Protein AF-A0A1H1CTL3-F1 (afdb_monomer)

Foldseek 3Di:
DDDDDDDDDDDDDDDDDDDDDDDDDDDDDDDDDDDDDDDDDDDDDDDDDDDDDDDDDDDDDDDDDDDDDDDDDDDDDDDDDPVVVVVVVVVVVVVVVVVVVEADDDDADDPAEAEREHCEDDHEDCWYNDYHCEYFAEAVGYECAHVEYFAYHCGYEQYHCEYFHEQVGYADEHVEYAHEHVGEGNYHCFAADYHCGYGQAAVEYAAEHVGYAHEHPEYAYYHCFYQHYHCFYTYEDCGYRDEDCFYTAYHLGARQAHVEYAAEANGYANAHVEYFHYHPGYNNHHVYYD

Sequence (290 aa):
MWVSRTYLKTKAPARDDRGSFAIYFARFIRAMTPLRFPAFARCPQKYRGDSHTMNRSISIVQCKTTRIRLTAHKNVGGKETLATARKKAVVRAVLAAAALAGGTSASHASDDLTGTGIGSIQAGPEASALSDHTIALGQFTTATGESSVALGAQARTESEGAVAVGLNARASGAGALAIGAGSVASENAASAFGSLATASGFVSAALGYGATARGAAAFAASAWATAMADNSIAIGTYSNGAATGAVALGAFTEAGGVNSGAFGFQATATGADSIAFGSYAKASANNSIA

Nearest PDB structures (foldseek):
  3s6l-assembly2_D  TM=8.866E-01  e=1.100E-05  Burkholderia pseudomallei 1710b
  7o23-assembly1_A  TM=5.289E-01  e=1.905E-07  Burkholderia pseudomallei 1026b
  1p9h-assembly1_A  TM=4.774E-01  e=4.147E-04  Yersinia enterocolitica
  2xqh-assembly1_A  TM=4.626E-01  e=6.705E-04  Escherichia coli
  3wp8-assembly1_A-3  TM=4.500E-01  e=5.375E-03  Acinetobacter sp. Tol 5

Secondary structure (DSSP, 8-state):
---------------------------------------------------------------------------------HHHHHHHHHHHHHHHHHHTSSPP------S------TT-EEESTT-EE-STT-EEESTT-EE-STT-EEESTT-EE-STT-EEESTT-EE-STT-EEESTT-EE-STT-EEESTT-EE-STT-EEESTT-EE-STT-EEESTT-EE-STT-EEESTT-EE-STT-EEESTT-EE-STT-EEESTT-EE-STT-EEESTT-EE-STT-B-

Solvent-accessible surface area (backbone atoms only — not comparable to full-atom values): 14155 Å² total; per-residue (Å²): 132,87,84,84,89,81,90,89,82,88,82,87,84,88,81,91,80,90,85,88,81,83,77,88,89,86,85,82,91,84,90,84,86,84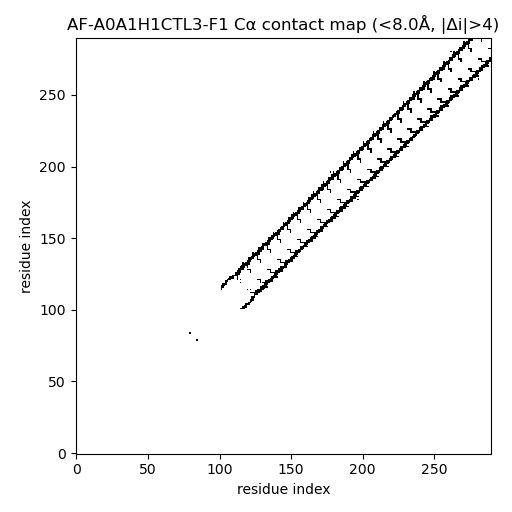,90,83,84,88,83,88,82,87,86,83,91,86,87,89,82,87,87,84,82,89,82,88,79,92,82,79,92,77,84,86,87,80,86,85,74,89,76,86,79,85,80,82,88,77,90,78,54,72,69,59,54,50,51,56,50,49,54,51,50,52,55,50,51,60,69,64,70,42,55,90,57,87,66,61,88,45,104,49,67,67,49,58,16,48,74,23,38,55,28,35,52,50,11,27,14,55,16,39,51,9,30,3,38,20,44,52,2,34,10,51,6,42,54,4,36,6,31,27,38,47,1,26,10,55,17,43,50,1,30,3,39,19,46,47,1,30,1,49,9,44,50,1,30,2,35,19,44,46,2,29,1,55,19,43,49,1,31,5,35,27,40,44,1,30,1,56,5,48,51,3,29,2,42,17,47,45,1,26,1,43,9,42,53,1,34,6,25,34,42,44,1,28,1,57,16,40,51,2,28,4,38,21,46,48,3,27,0,56,16,43,48,1,32,4,40,22,39,49,5,32,0,56,5,44,53,2,31,3,32,26,48,44,2,32,0,50,5,42,54,3,32,3,61,33,67,62,17,62,5,67,46,64,68,27,76,54

Radius of gyration: 38.36 Å; Cα contacts (8 Å, |Δi|>4): 843; chains: 1; bounding box: 67×83×117 Å

InterPro domains:
  IPR008640 Trimeric autotransporter adhesin YadA-like, head domain [PF05658] (143-169)
  IPR008640 Trimeric autotransporter adhesin YadA-like, head domain [PF05658] (171-196)
  IPR008640 Trimeric autotransporter adhesin YadA-like, head domain [PF05658] (230-252)
  IPR008640 Trimeric autotransporter adhesin YadA-like, head domain [PF05658] (255-281)
  IPR011049 Serralysin-like metalloprotease, C-terminal [G3DSA:2.150.10.10] (71-222)
  IPR011049 Serralysin-like metalloprotease, C-terminal [G3DSA:2.150.10.10] (223-290)
  IPR011049 Serralysin-like metalloprotease, C-terminal [SSF101967] (110-214)
  IPR011049 Serralysin-like metalloprotease, C-terminal [SSF101967] (184-290)

Structure (mmCIF, N/CA/C/O backbone):
data_AF-A0A1H1CTL3-F1
#
_entry.id   AF-A0A1H1CTL3-F1
#
loop_
_atom_site.group_PDB
_atom_site.id
_atom_site.type_symbol
_atom_site.label_atom_id
_atom_site.label_alt_id
_atom_site.label_comp_id
_atom_site.label_asym_id
_atom_site.label_entity_id
_atom_site.label_seq_id
_atom_site.pdbx_PDB_ins_code
_atom_site.Cartn_x
_atom_site.Cartn_y
_atom_site.Cartn_z
_atom_site.occupancy
_atom_site.B_iso_or_equiv
_atom_site.auth_seq_id
_atom_site.auth_comp_id
_atom_site.auth_asym_id
_atom_site.auth_atom_id
_atom_site.pdbx_PDB_model_num
ATOM 1 N N . MET A 1 1 ? 27.279 57.281 43.272 1.00 32.94 1 MET A N 1
ATOM 2 C CA . MET A 1 1 ? 27.266 58.749 43.085 1.00 32.94 1 MET A CA 1
ATOM 3 C C . MET A 1 1 ? 26.192 59.041 42.048 1.00 32.94 1 MET A C 1
ATOM 5 O O . MET A 1 1 ? 26.206 58.354 41.039 1.00 32.94 1 MET A O 1
ATOM 9 N N . TRP A 1 2 ? 25.266 59.970 42.333 1.00 28.11 2 TRP A N 1
ATOM 10 C CA . TRP A 1 2 ? 23.999 60.226 41.604 1.00 28.11 2 TRP A CA 1
ATOM 11 C C . TRP A 1 2 ? 22.910 59.118 41.658 1.00 28.11 2 TRP A C 1
ATOM 13 O O . TRP A 1 2 ? 23.246 57.945 41.782 1.00 28.11 2 TRP A O 1
ATOM 23 N N . VAL A 1 3 ? 21.603 59.416 41.503 1.00 29.16 3 VAL A N 1
ATOM 24 C CA . VAL A 1 3 ? 20.694 60.237 42.360 1.00 29.16 3 VAL A CA 1
ATOM 25 C C . VAL A 1 3 ? 19.213 60.078 41.910 1.00 29.16 3 VAL A C 1
ATOM 27 O O . VAL A 1 3 ? 18.937 60.004 40.723 1.00 29.16 3 VAL A O 1
ATOM 30 N N . SER A 1 4 ? 18.286 60.059 42.882 1.00 25.78 4 SER A N 1
ATOM 31 C CA . SER A 1 4 ? 16.829 60.374 42.858 1.00 25.78 4 SER A CA 1
ATOM 32 C C . SER A 1 4 ? 15.811 59.839 41.819 1.00 25.78 4 SER A C 1
ATOM 34 O O . SER A 1 4 ? 15.776 60.220 40.659 1.00 25.78 4 SER A O 1
ATOM 3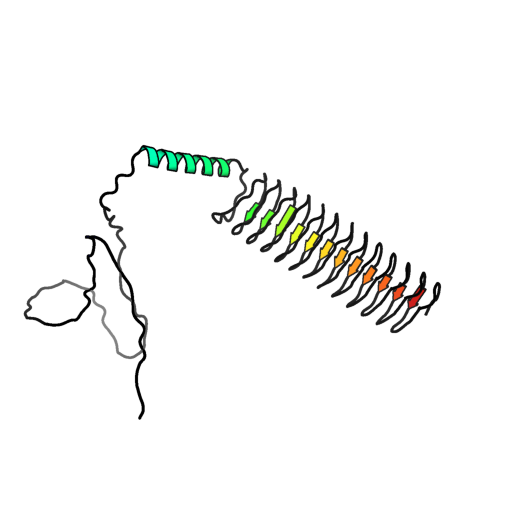6 N N . ARG A 1 5 ? 14.810 59.141 42.388 1.00 30.09 5 ARG A N 1
ATOM 37 C CA . ARG A 1 5 ? 13.332 59.294 42.263 1.00 30.09 5 ARG A CA 1
ATOM 38 C C . ARG A 1 5 ? 12.706 60.315 41.278 1.00 30.09 5 ARG A C 1
ATOM 40 O O . ARG A 1 5 ? 12.886 61.517 41.449 1.00 30.09 5 ARG A O 1
ATOM 47 N N . THR A 1 6 ? 11.647 59.835 40.611 1.00 31.50 6 THR A N 1
ATOM 48 C CA . THR A 1 6 ? 10.343 60.513 40.358 1.00 31.50 6 THR A CA 1
ATOM 49 C C . THR A 1 6 ? 9.275 59.402 40.248 1.00 31.50 6 THR A C 1
ATOM 51 O O . THR A 1 6 ? 9.467 58.476 39.475 1.00 31.50 6 THR A O 1
ATOM 54 N N . TYR A 1 7 ? 8.265 59.219 41.110 1.00 26.84 7 TYR A N 1
ATOM 55 C CA . TYR A 1 7 ? 7.113 60.046 41.520 1.00 26.84 7 TYR A CA 1
ATOM 56 C C . TYR A 1 7 ? 6.144 60.457 40.398 1.00 26.84 7 TYR A C 1
ATOM 58 O O . TYR A 1 7 ? 6.411 61.402 39.668 1.00 26.84 7 TYR A O 1
ATOM 66 N N . LEU A 1 8 ? 4.950 59.849 40.402 1.00 27.81 8 LEU A N 1
ATOM 67 C CA . LEU A 1 8 ? 3.683 60.506 40.059 1.00 27.81 8 LEU A CA 1
ATOM 68 C C . LEU A 1 8 ? 2.549 59.930 40.932 1.00 27.81 8 LEU A C 1
ATOM 70 O O . LEU A 1 8 ? 2.624 58.800 41.409 1.00 27.81 8 LEU A O 1
ATOM 74 N N . LYS A 1 9 ? 1.560 60.770 41.242 1.00 27.14 9 LYS A N 1
ATOM 75 C CA . LYS A 1 9 ? 0.559 60.612 42.316 1.00 27.14 9 LYS A CA 1
ATOM 76 C C . LYS A 1 9 ? -0.856 60.810 41.747 1.00 27.14 9 LYS A C 1
ATOM 78 O O . LYS A 1 9 ? -1.007 61.391 40.678 1.00 27.14 9 LYS A O 1
ATOM 83 N N . THR A 1 10 ? -1.858 60.539 42.592 1.00 27.64 10 THR A N 1
ATOM 84 C CA . THR A 1 10 ? -3.288 60.926 42.474 1.00 27.64 10 THR A CA 1
ATOM 85 C C . THR A 1 10 ? -4.155 60.011 41.585 1.00 27.64 10 THR A C 1
ATOM 87 O O . THR A 1 10 ? -3.648 59.444 40.630 1.00 27.64 10 THR A O 1
ATOM 90 N N . LYS A 1 11 ? -5.452 59.786 41.871 1.00 28.16 11 LYS A N 1
ATOM 91 C CA . LYS A 1 11 ? -6.353 60.399 42.880 1.00 28.16 11 LYS A CA 1
ATOM 92 C C . LYS A 1 11 ? -7.476 59.412 43.282 1.00 28.16 11 LYS A C 1
ATOM 94 O O . LYS A 1 11 ? -7.948 58.661 42.440 1.00 28.16 11 LYS A O 1
ATOM 99 N N . ALA A 1 12 ? -7.905 59.440 44.547 1.00 28.42 12 ALA A N 1
ATOM 100 C CA . ALA A 1 12 ? -9.140 58.799 45.054 1.00 28.42 12 ALA A CA 1
ATOM 101 C C . ALA A 1 12 ? -10.336 59.808 44.940 1.00 28.42 12 ALA A C 1
ATOM 103 O O . ALA A 1 12 ? -10.045 60.908 44.450 1.00 28.42 12 ALA A O 1
ATOM 104 N N . PRO A 1 13 ? -11.615 59.563 45.369 1.00 41.56 13 PRO A N 1
ATOM 105 C CA . PRO A 1 13 ? -12.005 58.894 46.637 1.00 41.56 13 PRO A CA 1
ATOM 106 C C . PRO A 1 13 ? -13.358 58.109 46.723 1.00 41.56 13 PRO A C 1
ATOM 108 O O . PRO A 1 13 ? -14.210 58.207 45.851 1.00 41.56 13 PRO A O 1
ATOM 111 N N . ALA A 1 14 ? -13.566 57.489 47.904 1.00 32.44 14 ALA A N 1
ATOM 112 C CA . ALA A 1 14 ? -14.846 57.185 48.595 1.00 32.44 14 ALA A CA 1
ATOM 113 C C . ALA A 1 14 ? -15.766 56.060 48.029 1.00 32.44 14 ALA A C 1
ATOM 115 O O . ALA A 1 14 ? -15.877 55.900 46.823 1.00 32.44 14 ALA A O 1
ATOM 116 N N . ARG A 1 15 ? -16.477 55.254 48.849 1.00 30.62 15 ARG A N 1
ATOM 117 C CA . ARG A 1 15 ? -16.745 55.314 50.311 1.00 30.62 15 ARG A CA 1
ATOM 118 C C . ARG A 1 15 ? -17.134 53.929 50.896 1.00 30.62 15 ARG A C 1
ATOM 120 O O . ARG A 1 15 ? -17.725 53.153 50.163 1.00 30.62 15 ARG A O 1
ATOM 127 N N . ASP A 1 16 ? -16.856 53.726 52.194 1.00 33.38 16 ASP A N 1
ATOM 128 C CA . ASP A 1 16 ? -17.494 52.857 53.223 1.00 33.38 16 ASP A CA 1
ATOM 129 C C . ASP A 1 16 ? -17.948 51.397 52.931 1.00 33.38 16 ASP A C 1
ATOM 131 O O . ASP A 1 16 ? -18.524 51.097 51.897 1.00 33.38 16 ASP A O 1
ATOM 135 N N . ASP A 1 17 ? -17.883 50.438 53.870 1.00 32.91 17 ASP A N 1
ATOM 136 C CA . ASP A 1 17 ? -17.053 50.264 55.084 1.00 32.91 17 ASP A CA 1
ATOM 137 C C . ASP A 1 17 ? -17.217 48.810 55.623 1.00 32.91 17 ASP A C 1
ATOM 139 O O . ASP A 1 17 ? -18.215 48.151 55.336 1.00 32.91 17 ASP A O 1
ATOM 143 N N . ARG A 1 18 ? -16.290 48.365 56.488 1.00 32.84 18 ARG A N 1
ATOM 144 C CA . ARG A 1 18 ? -16.323 47.167 57.369 1.00 32.84 18 ARG A CA 1
ATOM 145 C C . ARG A 1 18 ? -16.295 45.766 56.728 1.00 32.84 18 ARG A C 1
ATOM 147 O O . ARG A 1 18 ? -17.295 45.240 56.254 1.00 32.84 18 ARG A O 1
ATOM 154 N N . GLY A 1 19 ? -15.159 45.077 56.910 1.00 31.91 19 GLY A N 1
ATOM 155 C CA . GLY A 1 19 ? -15.037 43.627 56.664 1.00 31.91 19 GLY A CA 1
ATOM 156 C C . GLY A 1 19 ? -13.650 42.983 56.851 1.00 31.91 19 GLY A C 1
ATOM 157 O O . GLY A 1 19 ? -13.509 41.786 56.616 1.00 31.91 19 GLY A O 1
ATOM 158 N N . SER A 1 20 ? -12.613 43.727 57.249 1.00 29.38 20 SER A N 1
ATOM 159 C CA . SER A 1 20 ? -11.232 43.216 57.293 1.00 29.38 20 SER A CA 1
ATOM 160 C C . SER A 1 20 ? -10.892 42.427 58.564 1.00 29.38 20 SER A C 1
ATOM 162 O O . SER A 1 20 ? -10.866 43.007 59.645 1.00 29.38 20 SER A O 1
ATOM 164 N N . PHE A 1 21 ? -10.471 41.165 58.414 1.00 32.59 21 PHE A N 1
ATOM 165 C CA . PHE A 1 21 ? -9.548 40.501 59.352 1.00 32.59 21 PHE A CA 1
ATOM 166 C C . PHE A 1 21 ? -8.482 39.668 58.613 1.00 32.59 21 PHE A C 1
ATOM 168 O O . PHE A 1 21 ? -8.508 38.445 58.514 1.00 32.59 21 PHE A O 1
ATOM 175 N N . ALA A 1 22 ? -7.509 40.413 58.095 1.00 31.09 22 ALA A N 1
ATOM 176 C CA . ALA A 1 22 ? -6.095 40.043 58.031 1.00 31.09 22 ALA A CA 1
ATOM 177 C C . ALA A 1 22 ? -5.575 39.619 59.440 1.00 31.09 22 ALA A C 1
ATOM 179 O O . ALA A 1 22 ? -6.196 39.984 60.432 1.00 31.09 22 ALA A O 1
ATOM 180 N N . ILE A 1 23 ? -4.450 38.932 59.680 1.00 36.50 23 ILE A N 1
ATOM 181 C CA . ILE A 1 23 ? -3.360 38.355 58.867 1.00 36.50 23 ILE A CA 1
ATOM 182 C C . ILE A 1 23 ? -2.546 37.413 59.804 1.00 36.50 23 ILE A C 1
ATOM 184 O O . ILE A 1 23 ? -2.646 37.547 61.017 1.00 36.50 23 ILE A O 1
ATOM 188 N N . TYR A 1 24 ? -1.748 36.492 59.242 1.00 29.88 24 TYR A N 1
ATOM 189 C CA . TYR A 1 24 ? -0.550 35.814 59.800 1.00 29.88 24 TYR A CA 1
ATOM 190 C C . TYR A 1 24 ? -0.295 35.814 61.327 1.00 29.88 24 TYR A C 1
ATOM 192 O O . TYR A 1 24 ? -0.093 36.866 61.924 1.00 29.88 24 TYR A O 1
ATOM 200 N N . PHE A 1 25 ? 0.097 34.648 61.863 1.00 28.19 25 PHE A N 1
ATOM 201 C CA . PHE A 1 25 ? 1.307 34.606 62.701 1.00 28.19 25 PHE A CA 1
ATOM 202 C C . PHE A 1 25 ? 2.060 33.276 62.581 1.00 28.19 25 PHE A C 1
ATOM 204 O O . PHE A 1 25 ? 1.519 32.205 62.839 1.00 28.19 25 PHE A O 1
ATOM 211 N N . ALA A 1 26 ? 3.343 33.355 62.231 1.00 30.34 26 ALA A N 1
ATOM 212 C CA . ALA A 1 26 ? 4.287 32.247 62.306 1.00 30.34 26 ALA A CA 1
ATOM 213 C C . ALA A 1 26 ? 5.511 32.716 63.095 1.00 30.34 26 ALA A C 1
ATOM 215 O O . ALA A 1 26 ? 6.140 33.684 62.664 1.00 30.34 26 ALA A O 1
ATOM 216 N N . ARG A 1 27 ? 5.872 32.046 64.207 1.00 29.33 27 ARG A N 1
ATOM 217 C CA . ARG A 1 27 ? 7.254 32.032 64.739 1.00 29.33 27 ARG A CA 1
ATOM 218 C C . ARG A 1 27 ? 7.498 31.121 65.960 1.00 29.33 27 ARG A C 1
ATOM 220 O O . ARG A 1 27 ? 6.829 31.233 66.973 1.00 29.33 27 ARG A O 1
ATOM 227 N N . PHE A 1 28 ? 8.579 30.342 65.845 1.00 26.22 28 PHE A N 1
ATOM 228 C CA . PHE A 1 28 ? 9.652 30.122 66.836 1.00 26.22 28 PHE A CA 1
ATOM 229 C C . PHE A 1 28 ? 9.390 29.497 68.234 1.00 26.22 28 PHE A C 1
ATOM 231 O O . PHE A 1 28 ? 9.025 30.159 69.196 1.00 26.22 28 PHE A O 1
ATOM 238 N N . ILE A 1 29 ? 9.791 28.223 68.342 1.00 29.22 29 ILE A N 1
ATOM 239 C CA . ILE A 1 29 ? 10.649 27.592 69.378 1.00 29.22 29 ILE A CA 1
ATOM 240 C C . ILE A 1 29 ? 11.141 28.510 70.533 1.00 29.22 29 ILE A C 1
ATOM 242 O O . ILE A 1 29 ? 11.904 29.431 70.245 1.00 29.22 29 ILE A O 1
ATOM 246 N N . ARG A 1 30 ? 10.904 28.146 71.820 1.00 27.50 30 ARG A N 1
ATOM 247 C CA . ARG A 1 30 ? 11.901 27.574 72.791 1.00 27.50 30 ARG A CA 1
ATOM 248 C C . ARG A 1 30 ? 11.338 27.350 74.224 1.00 27.50 30 ARG A C 1
ATOM 250 O O . ARG A 1 30 ? 10.303 27.897 74.567 1.00 27.50 30 ARG A O 1
ATOM 257 N N . ALA A 1 31 ? 12.134 26.635 75.041 1.00 25.14 31 ALA A N 1
ATOM 258 C CA . ALA A 1 31 ? 12.069 26.367 76.499 1.00 25.14 31 ALA A CA 1
ATOM 259 C C . ALA A 1 31 ? 11.099 25.244 76.948 1.00 25.14 31 ALA A C 1
ATOM 261 O O . ALA A 1 31 ? 9.905 25.348 76.722 1.00 25.14 31 ALA A O 1
ATOM 262 N N . MET A 1 32 ? 11.500 24.068 77.462 1.00 26.48 32 MET A N 1
ATOM 263 C CA . MET A 1 32 ? 12.540 23.587 78.414 1.00 26.48 32 MET A CA 1
ATOM 264 C C . MET A 1 32 ? 12.030 23.322 79.849 1.00 26.48 32 MET A C 1
ATOM 266 O O . MET A 1 32 ? 12.156 24.187 80.707 1.00 26.48 32 MET A O 1
ATOM 270 N N . THR A 1 33 ? 11.721 22.034 80.114 1.00 28.91 33 THR A N 1
ATOM 271 C CA . THR A 1 33 ? 12.015 21.273 81.368 1.00 28.91 33 THR A CA 1
ATOM 272 C C . THR A 1 33 ? 11.299 21.694 82.680 1.00 28.91 33 THR A C 1
ATOM 274 O O . THR A 1 33 ? 10.726 22.777 82.697 1.00 28.91 33 THR A O 1
ATOM 277 N N . PRO A 1 34 ? 11.303 20.891 83.789 1.00 41.81 34 PRO A N 1
ATOM 278 C CA . PRO A 1 34 ? 12.156 19.715 84.084 1.00 41.81 34 PRO A CA 1
ATOM 279 C C . PRO A 1 34 ? 11.548 18.443 84.763 1.00 41.81 34 PRO A C 1
ATOM 281 O O . PRO A 1 34 ? 10.507 18.476 85.400 1.00 41.81 34 PRO A O 1
ATOM 284 N N . LEU A 1 35 ? 12.376 17.377 84.747 1.00 24.23 35 LEU A N 1
ATOM 285 C CA . LEU A 1 35 ? 12.675 16.384 85.818 1.00 24.23 35 LEU A CA 1
ATOM 286 C C . LEU A 1 35 ? 11.739 15.199 86.216 1.00 24.23 35 LEU A C 1
ATOM 288 O O . LEU A 1 35 ? 10.627 15.367 86.693 1.00 24.23 35 LEU A O 1
ATOM 292 N N . ARG A 1 36 ? 12.414 14.024 86.269 1.00 23.25 36 ARG A N 1
ATOM 293 C CA . ARG A 1 36 ? 12.363 12.895 87.249 1.00 23.25 36 ARG A CA 1
ATOM 294 C C . ARG A 1 36 ? 11.452 11.656 87.045 1.00 23.25 36 ARG A C 1
ATOM 296 O O . ARG A 1 36 ? 10.279 11.633 87.386 1.00 23.25 36 ARG A O 1
ATOM 303 N N . PHE A 1 37 ? 12.135 10.569 86.653 1.00 27.11 37 PHE A N 1
ATOM 304 C CA . PHE A 1 37 ? 11.931 9.141 87.003 1.00 27.11 37 PHE A CA 1
ATOM 305 C C . PHE A 1 37 ? 11.861 8.892 88.533 1.00 27.11 37 PHE A C 1
ATOM 307 O O . PHE A 1 37 ? 12.380 9.746 89.262 1.00 27.11 37 PHE A O 1
ATOM 314 N N . PRO A 1 38 ? 11.299 7.761 89.051 1.00 38.03 38 PRO A N 1
ATOM 315 C CA . PRO A 1 38 ? 11.501 6.345 88.630 1.00 38.03 38 PRO A CA 1
ATOM 316 C C . PRO A 1 38 ? 10.165 5.558 88.392 1.00 38.03 38 PRO A C 1
ATOM 318 O O . PRO A 1 38 ? 9.165 6.213 88.133 1.00 38.03 38 PRO A O 1
ATOM 321 N N . ALA A 1 39 ? 10.020 4.213 88.352 1.00 26.73 39 ALA A N 1
ATOM 322 C CA . ALA A 1 39 ? 10.857 3.086 88.814 1.00 26.73 39 ALA A CA 1
ATOM 323 C C . ALA A 1 39 ? 10.586 1.705 88.122 1.00 26.73 39 ALA A C 1
ATOM 325 O O . ALA A 1 39 ? 10.013 1.625 87.041 1.00 26.73 39 ALA A O 1
ATOM 326 N N . PHE A 1 40 ? 11.056 0.627 88.775 1.00 26.64 40 PHE A N 1
ATOM 327 C CA . PHE A 1 40 ? 10.875 -0.830 88.560 1.00 26.64 40 PHE A CA 1
ATOM 328 C C . PHE A 1 40 ? 9.413 -1.294 88.280 1.00 26.64 40 PHE A C 1
ATOM 330 O O . PHE A 1 40 ? 8.487 -0.671 88.776 1.00 26.64 40 PHE A O 1
ATOM 337 N N . ALA A 1 41 ? 9.098 -2.413 87.595 1.00 29.11 41 ALA A N 1
ATOM 338 C CA . ALA A 1 41 ? 9.663 -3.761 87.770 1.00 29.11 41 ALA A CA 1
ATOM 339 C C . ALA A 1 41 ? 9.266 -4.811 86.684 1.00 29.11 41 ALA A C 1
ATOM 341 O O . ALA A 1 41 ? 8.127 -4.859 86.240 1.00 29.11 41 ALA A O 1
ATOM 342 N N . ARG A 1 42 ? 10.203 -5.739 86.413 1.00 26.66 42 ARG A N 1
ATOM 343 C CA . ARG A 1 42 ? 10.061 -7.194 86.114 1.00 26.66 42 ARG A CA 1
ATOM 344 C C . ARG A 1 42 ? 9.085 -7.708 85.029 1.00 26.66 42 ARG A C 1
ATOM 346 O O . ARG A 1 42 ? 7.880 -7.798 85.220 1.00 26.66 42 ARG A O 1
ATOM 353 N N . CYS A 1 43 ? 9.688 -8.311 84.002 1.00 26.30 43 CYS A N 1
ATOM 354 C CA . CYS A 1 43 ? 9.129 -9.401 83.190 1.00 26.30 43 CYS A CA 1
ATOM 355 C C . CYS A 1 43 ? 9.681 -10.764 83.688 1.00 26.30 43 CYS A C 1
ATOM 357 O O . CYS A 1 43 ? 10.833 -10.788 84.137 1.00 26.30 43 CYS A O 1
ATOM 359 N N . PRO A 1 44 ? 8.943 -11.893 83.609 1.00 44.97 44 PRO A N 1
ATOM 360 C CA . PRO A 1 44 ? 9.487 -13.221 83.890 1.00 44.97 44 PRO A CA 1
ATOM 361 C C . PRO A 1 44 ? 9.618 -14.133 82.649 1.00 44.97 44 PRO A C 1
ATOM 363 O O . PRO A 1 44 ? 8.631 -14.414 81.986 1.00 44.97 44 PRO A O 1
ATOM 366 N N . GLN A 1 45 ? 10.823 -14.703 82.486 1.00 34.03 45 GLN A N 1
ATOM 367 C CA . GLN A 1 45 ? 11.123 -16.064 81.983 1.00 34.03 45 GLN A CA 1
ATOM 368 C C . GLN A 1 45 ? 10.722 -16.485 80.541 1.00 34.03 45 GLN A C 1
ATOM 370 O O . GLN A 1 45 ? 9.720 -16.055 79.995 1.00 34.03 45 GLN A O 1
ATOM 375 N N . LYS A 1 46 ? 11.418 -17.413 79.859 1.00 27.95 46 LYS A N 1
ATOM 376 C CA . LYS A 1 46 ? 12.767 -18.026 79.996 1.00 27.95 46 LYS A CA 1
ATOM 377 C C . LYS A 1 46 ? 12.933 -19.012 78.830 1.00 27.95 46 LYS A C 1
ATOM 379 O O . LYS A 1 46 ? 12.095 -19.892 78.711 1.00 27.95 46 LYS A O 1
ATOM 384 N N . TYR A 1 47 ? 14.022 -18.957 78.061 1.00 27.19 47 TYR A N 1
ATOM 385 C CA . TYR A 1 47 ? 14.526 -20.126 77.319 1.00 27.19 47 TYR A CA 1
ATOM 386 C C . TYR A 1 47 ? 16.058 -20.084 77.244 1.00 27.19 47 TYR A C 1
ATOM 388 O O . TYR A 1 47 ? 16.642 -19.015 77.083 1.00 27.19 47 TYR A O 1
ATOM 396 N N . ARG A 1 48 ? 16.693 -21.245 77.456 1.00 27.22 48 ARG A N 1
ATOM 397 C CA . ARG A 1 48 ? 18.153 -21.446 77.428 1.00 27.22 48 ARG A CA 1
ATOM 398 C C . ARG A 1 48 ? 18.632 -21.765 76.011 1.00 27.22 48 ARG A C 1
ATOM 400 O O . ARG A 1 48 ? 17.883 -22.356 75.240 1.00 27.22 48 ARG A O 1
ATOM 407 N N . GLY A 1 49 ? 19.896 -21.448 75.739 1.00 28.23 49 GLY A N 1
ATOM 408 C CA . GLY A 1 49 ? 20.590 -21.766 74.493 1.00 28.23 49 GLY A CA 1
ATOM 409 C C . GLY A 1 49 ? 22.041 -21.288 74.531 1.00 28.23 49 GLY A C 1
ATOM 410 O O . GLY A 1 49 ? 22.392 -20.337 73.841 1.00 28.23 49 GLY A O 1
ATOM 411 N N . ASP A 1 50 ? 22.855 -21.916 75.380 1.00 27.92 50 ASP A N 1
ATOM 412 C CA . ASP A 1 50 ? 24.323 -21.873 75.294 1.00 27.92 50 ASP A CA 1
ATOM 413 C C . ASP A 1 50 ? 24.757 -22.608 73.998 1.00 27.92 50 ASP A C 1
ATOM 415 O O . ASP A 1 50 ? 24.030 -23.485 73.537 1.00 27.92 50 ASP A O 1
ATOM 419 N N . SER A 1 51 ? 25.888 -22.369 73.332 1.00 26.20 51 SER A N 1
ATOM 420 C CA . SER A 1 51 ? 26.972 -21.381 73.447 1.00 26.20 51 SER A CA 1
ATOM 421 C C . SER A 1 51 ? 27.770 -21.394 72.127 1.00 26.20 51 SER A C 1
ATOM 423 O O . SER A 1 51 ? 27.738 -22.406 71.438 1.00 26.20 51 SER A O 1
ATOM 425 N N . HIS A 1 52 ? 28.506 -20.317 71.808 1.00 29.31 52 HIS A N 1
ATOM 426 C CA . HIS A 1 52 ? 29.871 -20.296 71.223 1.00 29.31 52 HIS A CA 1
ATOM 427 C C . HIS A 1 52 ? 30.152 -19.064 70.336 1.00 29.31 52 HIS A C 1
ATOM 429 O O . HIS A 1 52 ? 29.546 -18.866 69.292 1.00 29.31 52 HIS A O 1
ATOM 435 N N . THR A 1 53 ? 31.164 -18.303 70.775 1.00 28.78 53 THR A N 1
ATOM 436 C CA . THR A 1 53 ? 32.148 -17.514 69.998 1.00 28.78 53 THR A CA 1
ATOM 437 C C . THR A 1 53 ? 31.699 -16.471 68.960 1.00 28.78 53 THR A C 1
ATOM 439 O O . THR A 1 53 ? 31.024 -16.736 67.974 1.00 28.78 53 THR A O 1
ATOM 442 N N . MET A 1 54 ? 32.228 -15.260 69.155 1.00 26.27 54 MET A N 1
ATOM 443 C CA . MET A 1 54 ? 32.159 -14.105 68.254 1.00 26.27 54 MET A CA 1
ATOM 444 C C . MET A 1 54 ? 32.773 -14.390 66.867 1.00 26.27 54 MET A C 1
ATOM 446 O O . MET A 1 54 ? 33.825 -15.021 66.803 1.00 26.27 54 MET A O 1
ATOM 450 N N . ASN A 1 55 ? 32.261 -13.756 65.797 1.00 27.27 55 ASN A N 1
ATOM 451 C CA . ASN A 1 55 ? 32.825 -12.509 65.218 1.00 27.27 55 ASN A CA 1
ATOM 452 C C . ASN A 1 55 ? 32.486 -12.346 63.706 1.00 27.27 55 ASN A C 1
ATOM 454 O O . ASN A 1 55 ? 33.042 -13.063 62.883 1.00 27.27 55 ASN A O 1
ATOM 458 N N . ARG A 1 56 ? 31.706 -11.301 63.349 1.00 29.52 56 ARG A N 1
ATOM 459 C CA . ARG A 1 56 ? 31.375 -10.814 61.970 1.00 29.52 56 ARG A CA 1
ATOM 460 C C . ARG A 1 56 ? 30.524 -11.795 61.113 1.00 29.52 56 ARG A C 1
ATOM 462 O O . ARG A 1 56 ? 30.696 -12.996 61.204 1.00 29.52 56 ARG A O 1
ATOM 469 N N . SER A 1 57 ? 29.547 -11.392 60.288 1.00 27.44 57 SER A N 1
ATOM 470 C CA . SER A 1 57 ? 29.180 -10.077 59.729 1.00 27.44 57 SER A CA 1
ATOM 471 C C . SER A 1 57 ? 27.655 -9.942 59.520 1.00 27.44 57 SER A C 1
ATOM 473 O O . SER A 1 57 ? 26.982 -10.934 59.285 1.00 27.44 57 SER A O 1
ATOM 475 N N . ILE A 1 58 ? 27.155 -8.698 59.551 1.00 32.75 58 ILE A N 1
ATOM 476 C CA . ILE A 1 58 ? 25.965 -8.137 58.858 1.00 32.75 58 ILE A CA 1
ATOM 477 C C . ILE A 1 58 ? 24.835 -9.112 58.450 1.00 32.75 58 ILE A C 1
ATOM 479 O O . ILE A 1 58 ? 24.976 -9.845 57.474 1.00 32.75 58 ILE A O 1
ATOM 483 N N . SER A 1 59 ? 23.636 -8.943 59.032 1.00 24.34 59 SER A N 1
ATOM 484 C CA . SER A 1 59 ? 22.370 -9.085 58.283 1.00 24.34 59 SER A CA 1
ATOM 485 C C . SER A 1 59 ? 21.150 -8.449 58.966 1.00 24.34 59 SER A C 1
ATOM 487 O O . SER A 1 59 ? 20.840 -8.731 60.117 1.00 24.34 59 SER A O 1
ATOM 489 N N . ILE A 1 60 ? 20.434 -7.649 58.169 1.00 33.19 60 ILE A N 1
ATOM 490 C CA . ILE A 1 60 ? 18.982 -7.396 58.203 1.00 33.19 60 ILE A CA 1
ATOM 491 C C . ILE A 1 60 ? 18.413 -6.718 59.466 1.00 33.19 60 ILE A C 1
ATOM 493 O O . ILE A 1 60 ? 17.840 -7.310 60.379 1.00 33.19 60 ILE A O 1
ATOM 497 N N . VAL A 1 61 ? 18.432 -5.388 59.389 1.00 27.91 61 VAL A N 1
ATOM 498 C CA . VAL A 1 61 ? 17.359 -4.517 59.887 1.00 27.91 61 VAL A CA 1
ATOM 499 C C . VAL A 1 61 ? 16.023 -4.964 59.261 1.00 27.91 61 VAL A C 1
ATOM 501 O O . VAL A 1 61 ? 15.918 -4.939 58.041 1.00 27.91 61 VAL A O 1
ATOM 504 N N . GLN A 1 62 ? 15.000 -5.345 60.044 1.00 28.89 62 GLN A N 1
ATOM 505 C CA . GLN A 1 62 ? 13.932 -4.412 60.466 1.00 28.89 62 GLN A CA 1
ATOM 506 C C . GLN A 1 62 ? 12.807 -5.065 61.312 1.00 28.89 62 GLN A C 1
ATOM 508 O O . GLN A 1 62 ? 12.277 -6.121 60.997 1.00 28.89 62 GLN A O 1
ATOM 513 N N . CYS A 1 63 ? 12.454 -4.357 62.390 1.00 25.86 63 CYS A N 1
ATOM 514 C CA . CYS A 1 63 ? 11.200 -4.301 63.162 1.00 25.86 63 CYS A CA 1
ATOM 515 C C . CYS A 1 63 ? 10.156 -5.452 63.145 1.00 25.86 63 CYS A C 1
ATOM 517 O O . CYS A 1 63 ? 9.520 -5.756 62.139 1.00 25.86 63 CYS A O 1
ATOM 519 N N . LYS A 1 64 ? 9.819 -5.940 64.350 1.00 29.00 64 LYS A N 1
ATOM 520 C CA . LYS A 1 64 ? 8.615 -6.743 64.631 1.00 29.00 64 LYS A CA 1
ATOM 521 C C . LYS A 1 64 ? 7.326 -5.901 64.596 1.00 29.00 64 LYS A C 1
ATOM 523 O O . LYS A 1 64 ? 7.204 -4.938 65.340 1.00 29.00 64 LYS A O 1
ATOM 528 N N . THR A 1 65 ? 6.329 -6.421 63.880 1.00 28.34 65 THR A N 1
ATOM 529 C CA . THR A 1 65 ? 4.900 -6.467 64.263 1.00 28.34 65 THR A CA 1
ATOM 530 C C . THR A 1 65 ? 4.157 -5.163 64.609 1.00 28.34 65 THR A C 1
ATOM 532 O O . THR A 1 65 ? 4.151 -4.739 65.762 1.00 28.34 65 THR A O 1
ATOM 535 N N . THR A 1 66 ? 3.271 -4.726 63.703 1.00 27.08 66 THR A N 1
ATOM 536 C CA . THR A 1 66 ? 2.026 -4.028 64.092 1.00 27.08 66 THR A CA 1
ATOM 537 C C . THR A 1 66 ? 0.838 -4.588 63.308 1.00 27.08 66 THR A C 1
ATOM 539 O O . THR A 1 66 ? 0.756 -4.433 62.093 1.00 27.08 66 THR A O 1
ATOM 542 N N . ARG A 1 67 ? -0.114 -5.236 63.997 1.00 27.17 67 ARG A N 1
ATOM 543 C CA . ARG A 1 67 ? -1.412 -5.604 63.401 1.00 27.17 67 ARG A CA 1
ATOM 544 C C . ARG A 1 67 ? -2.234 -4.330 63.198 1.00 27.17 67 ARG A C 1
ATOM 546 O O . ARG A 1 67 ? -2.557 -3.667 64.183 1.00 27.17 67 ARG A O 1
ATOM 553 N N . ILE A 1 68 ? -2.620 -4.015 61.964 1.00 29.73 68 ILE A N 1
ATOM 554 C CA . ILE A 1 68 ? -3.509 -2.881 61.686 1.00 29.73 68 ILE A CA 1
ATOM 555 C C . ILE A 1 68 ? -4.933 -3.257 62.118 1.00 29.73 68 ILE A C 1
ATOM 557 O O . ILE A 1 68 ? -5.633 -3.998 61.433 1.00 29.73 68 ILE A O 1
ATOM 561 N N . ARG A 1 69 ? -5.374 -2.740 63.270 1.00 27.92 69 ARG A N 1
ATOM 562 C CA . ARG A 1 69 ? -6.803 -2.631 63.592 1.00 27.92 69 ARG A CA 1
ATOM 563 C C . ARG A 1 69 ? -7.335 -1.373 62.909 1.00 27.92 69 ARG A C 1
ATOM 565 O O . ARG A 1 69 ? -6.908 -0.280 63.270 1.00 27.92 69 ARG A O 1
ATOM 572 N N . LEU A 1 70 ? -8.283 -1.505 61.978 1.00 25.03 70 LEU A N 1
ATOM 573 C CA . LEU A 1 70 ? -9.052 -0.347 61.518 1.00 25.03 70 LEU A CA 1
ATOM 574 C C . LEU A 1 70 ? -9.952 0.150 62.656 1.00 25.03 70 LEU A C 1
ATOM 576 O O . LEU A 1 70 ? -10.981 -0.450 62.961 1.00 25.03 70 LEU A O 1
ATOM 580 N N . THR A 1 71 ? -9.577 1.267 63.272 1.00 29.64 71 THR A N 1
ATOM 581 C CA . THR A 1 71 ? -10.473 2.058 64.121 1.00 29.64 71 THR A CA 1
ATOM 582 C C . THR A 1 71 ? -11.209 3.072 63.255 1.00 29.64 71 THR A C 1
ATOM 584 O O . THR A 1 71 ? -10.603 4.021 62.758 1.00 29.64 71 THR A O 1
ATOM 587 N N . ALA A 1 72 ? -12.516 2.883 63.071 1.00 27.14 72 ALA A N 1
ATOM 588 C CA . ALA A 1 72 ? -13.349 3.821 62.329 1.00 27.14 72 ALA A CA 1
ATOM 589 C C . ALA A 1 72 ? -13.434 5.176 63.058 1.00 27.14 72 ALA A C 1
ATOM 591 O O . ALA A 1 72 ? -13.978 5.266 64.160 1.00 27.14 72 ALA A O 1
ATOM 592 N N . HIS A 1 73 ? -12.930 6.239 62.428 1.00 27.16 73 HIS A N 1
ATOM 593 C CA . HIS A 1 73 ? -13.151 7.606 62.894 1.00 27.16 73 HIS A CA 1
ATOM 594 C C . HIS A 1 73 ? -14.596 8.029 62.587 1.00 27.16 73 HIS A C 1
ATOM 596 O O . HIS A 1 73 ? -15.016 8.036 61.430 1.00 27.16 73 HIS A O 1
ATOM 602 N N . LYS A 1 74 ? -15.362 8.420 63.614 1.00 32.19 74 LYS A N 1
ATOM 603 C CA . LYS A 1 74 ? -16.648 9.103 63.413 1.00 32.19 74 LYS A CA 1
ATOM 604 C C . LYS A 1 74 ? -16.381 10.534 62.943 1.00 32.19 74 LYS A C 1
ATOM 606 O O . LYS A 1 74 ? -15.987 11.370 63.753 1.00 32.19 74 LYS A O 1
ATOM 611 N N . ASN A 1 75 ? -16.626 10.822 61.666 1.00 29.80 75 ASN A N 1
ATOM 612 C CA . ASN A 1 75 ? -16.666 12.203 61.182 1.00 29.80 75 ASN A CA 1
ATOM 613 C C . ASN A 1 75 ? -17.974 12.892 61.590 1.00 29.80 75 ASN A C 1
ATOM 615 O O . ASN A 1 75 ? -19.051 12.293 61.582 1.00 29.80 75 ASN A O 1
ATOM 619 N N . VAL A 1 76 ? -17.857 14.166 61.960 1.00 33.75 76 VAL A N 1
ATOM 620 C CA . VAL A 1 76 ? -18.944 14.982 62.505 1.00 33.75 76 VAL A CA 1
ATOM 621 C C . VAL A 1 76 ? -19.638 15.773 61.393 1.00 33.75 76 VAL A C 1
ATOM 623 O O . VAL A 1 76 ? -18.999 16.540 60.686 1.00 33.75 76 VAL A O 1
ATOM 626 N N . GLY A 1 77 ? -20.964 15.639 61.317 1.00 29.89 77 GLY A N 1
ATOM 627 C CA . GLY A 1 77 ? -21.879 16.744 61.004 1.00 29.89 77 GLY A CA 1
ATOM 628 C C . GLY A 1 77 ? -21.837 17.384 59.610 1.00 29.89 77 GLY A C 1
ATOM 629 O O . GLY A 1 77 ? -21.379 18.510 59.465 1.00 29.89 77 GLY A O 1
ATOM 630 N N . GLY A 1 78 ? -22.504 16.762 58.634 1.00 30.28 78 GLY A N 1
ATOM 631 C CA . GLY A 1 78 ? -23.007 17.439 57.431 1.00 30.28 78 GLY A CA 1
ATOM 632 C C . GLY A 1 78 ? -24.375 16.877 57.037 1.00 30.28 78 GLY A C 1
ATOM 633 O O . GLY A 1 78 ? -24.471 15.710 56.666 1.00 30.28 78 GLY A O 1
ATOM 634 N N . LYS A 1 79 ? -25.453 17.665 57.155 1.00 33.41 79 LYS A N 1
ATOM 635 C CA . LYS A 1 79 ? -26.820 17.217 56.820 1.00 33.41 79 LYS A CA 1
ATOM 636 C C . LYS A 1 79 ? -27.072 17.297 55.305 1.00 33.41 79 LYS A C 1
ATOM 638 O O . LYS A 1 79 ? -27.682 18.259 54.845 1.00 33.41 79 LYS A O 1
ATOM 643 N N . GLU A 1 80 ? -26.670 16.287 54.529 1.00 41.53 80 GLU A N 1
ATOM 644 C CA . GLU A 1 80 ? -27.272 16.093 53.198 1.00 41.53 80 GLU A CA 1
ATOM 645 C C . GLU A 1 80 ? -28.728 15.613 53.359 1.00 41.53 80 GLU A C 1
ATOM 647 O O . GLU A 1 80 ? -29.019 14.668 54.094 1.00 41.53 80 GLU A O 1
ATOM 652 N N . THR A 1 81 ? -29.669 16.280 52.690 1.00 45.47 81 THR A N 1
ATOM 653 C CA . THR A 1 81 ? -31.094 15.931 52.738 1.00 45.47 81 THR A CA 1
ATOM 654 C C . THR A 1 81 ? -31.393 14.686 51.894 1.00 45.47 81 THR A C 1
ATOM 656 O O . THR A 1 81 ? -30.862 14.512 50.794 1.00 45.47 81 THR A O 1
ATOM 659 N N . LEU A 1 82 ? -32.300 13.824 52.378 1.00 45.12 82 LEU A N 1
ATOM 660 C CA . LEU A 1 82 ? -32.622 12.524 51.758 1.00 45.12 82 LEU A CA 1
ATOM 661 C C . LEU A 1 82 ? -33.036 12.615 50.272 1.00 45.12 82 LEU A C 1
ATOM 663 O O . LEU A 1 82 ? -32.835 11.670 49.508 1.00 45.12 82 LEU A O 1
ATOM 667 N N . ALA A 1 83 ? -33.601 13.752 49.854 1.00 41.72 83 ALA A N 1
ATOM 668 C CA . ALA A 1 83 ? -33.999 14.016 48.472 1.00 41.72 83 ALA A CA 1
ATOM 669 C C . ALA A 1 83 ? -32.799 14.090 47.505 1.00 41.72 83 ALA A C 1
ATOM 671 O O . ALA A 1 83 ? -32.882 13.605 46.375 1.00 41.72 83 ALA A O 1
ATOM 672 N N . THR A 1 84 ? -31.669 14.644 47.950 1.00 42.47 84 THR A N 1
ATOM 673 C CA . THR A 1 84 ? -30.451 14.801 47.138 1.00 42.47 84 THR A CA 1
ATOM 674 C C . THR A 1 84 ? -29.712 13.470 46.997 1.00 42.47 84 THR A C 1
ATOM 676 O O . THR A 1 84 ? -29.267 13.117 45.903 1.00 42.47 84 THR A O 1
ATOM 679 N N . ALA A 1 85 ? -29.678 12.678 48.075 1.00 43.56 85 ALA A N 1
ATOM 680 C CA . ALA A 1 85 ? -29.152 11.314 48.063 1.00 43.56 85 ALA A CA 1
ATOM 681 C C . ALA A 1 85 ? -29.938 10.406 47.099 1.00 43.56 85 ALA A C 1
ATOM 683 O O . ALA A 1 85 ? -29.331 9.702 46.292 1.00 43.56 85 ALA A O 1
ATOM 684 N N . ARG A 1 86 ? -31.281 10.477 47.102 1.00 47.78 86 ARG A N 1
ATOM 685 C CA . ARG A 1 86 ? -32.121 9.732 46.147 1.00 47.78 86 ARG A CA 1
ATOM 686 C C . ARG A 1 86 ? -31.870 10.139 44.692 1.00 47.78 86 ARG A C 1
ATOM 688 O O . ARG A 1 86 ? -31.769 9.255 43.851 1.00 47.78 86 ARG A O 1
ATOM 695 N N . LYS A 1 87 ? -31.693 11.431 44.382 1.00 38.03 87 LYS A N 1
ATOM 696 C CA . LYS A 1 87 ? -31.355 11.866 43.011 1.00 38.03 87 LYS A CA 1
ATOM 697 C C . LYS A 1 87 ? -29.981 11.354 42.551 1.00 38.03 87 LYS A C 1
ATOM 699 O O . LYS A 1 87 ? -29.895 10.814 41.454 1.00 38.03 87 LYS A O 1
ATOM 704 N N . LYS A 1 88 ? -28.934 11.426 43.389 1.00 39.12 88 LYS A N 1
ATOM 705 C CA . LYS A 1 88 ? -27.619 10.816 43.079 1.00 39.12 88 LYS A CA 1
ATOM 706 C C . LYS A 1 88 ? -27.712 9.293 42.900 1.00 39.12 88 LYS A C 1
ATOM 708 O O . LYS A 1 88 ? -27.062 8.756 42.009 1.00 39.12 88 LYS A O 1
ATOM 713 N N . ALA A 1 89 ? -28.514 8.604 43.715 1.00 38.03 89 ALA A N 1
ATOM 714 C CA . ALA A 1 89 ? -28.722 7.160 43.601 1.00 38.03 89 ALA A CA 1
ATOM 715 C C . ALA A 1 89 ? -29.457 6.777 42.305 1.00 38.03 89 ALA A C 1
ATOM 717 O O . ALA A 1 89 ? -29.022 5.853 41.629 1.00 38.03 89 ALA A O 1
ATOM 718 N N . VAL A 1 90 ? -30.506 7.513 41.918 1.00 46.56 90 VAL A N 1
ATOM 719 C CA . VAL A 1 90 ? -31.233 7.281 40.657 1.00 46.56 90 VAL A CA 1
ATOM 720 C C . VAL A 1 90 ? -30.353 7.583 39.444 1.00 46.56 90 VAL A C 1
ATOM 722 O O . VAL A 1 90 ? -30.303 6.762 38.541 1.00 46.56 90 VAL A O 1
ATOM 725 N N . VAL A 1 91 ? -29.594 8.686 39.429 1.00 44.28 91 VAL A N 1
ATOM 726 C CA . VAL A 1 91 ? -28.664 8.979 38.318 1.00 44.28 91 VAL A CA 1
ATOM 727 C C . VAL A 1 91 ? -27.600 7.885 38.182 1.00 44.28 91 VAL A C 1
ATOM 729 O O . VAL A 1 91 ? -27.335 7.438 37.072 1.00 44.28 91 VAL A O 1
ATOM 732 N N . ARG A 1 92 ? -27.041 7.386 39.295 1.00 44.47 92 ARG A N 1
ATOM 733 C CA . ARG A 1 92 ? -26.102 6.250 39.275 1.00 44.47 92 ARG A CA 1
ATOM 734 C C . ARG A 1 92 ? -26.757 4.940 38.837 1.00 44.47 92 ARG A C 1
ATOM 736 O O . ARG A 1 92 ? -26.127 4.185 38.111 1.00 44.47 92 ARG A O 1
ATOM 743 N N . ALA A 1 93 ? -28.000 4.679 39.240 1.00 41.62 93 ALA A N 1
ATOM 744 C CA . ALA A 1 93 ? -28.746 3.496 38.815 1.00 41.62 93 ALA A CA 1
ATOM 745 C C . ALA A 1 93 ? -29.107 3.544 37.321 1.00 41.62 93 ALA A C 1
ATOM 747 O O . ALA A 1 93 ? -29.045 2.517 36.661 1.00 41.62 93 ALA A O 1
ATOM 748 N N . VAL A 1 94 ? -29.423 4.723 36.774 1.00 48.16 94 VAL A N 1
ATOM 749 C CA . VAL A 1 94 ? -29.679 4.921 35.337 1.00 48.16 94 VAL A CA 1
ATOM 750 C C . VAL A 1 94 ? -28.388 4.789 34.523 1.00 48.16 94 VAL A C 1
ATOM 752 O O . VAL A 1 94 ? -28.400 4.107 33.504 1.00 48.16 94 VAL A O 1
ATOM 755 N N . LEU A 1 95 ? -27.262 5.347 34.990 1.00 43.91 95 LEU A N 1
ATOM 756 C CA . LEU A 1 95 ? -25.954 5.132 34.350 1.00 43.91 95 LEU A CA 1
ATOM 757 C C . LEU A 1 95 ? -25.546 3.649 34.371 1.00 43.91 95 LEU A C 1
ATOM 759 O O . LEU A 1 95 ? -25.109 3.115 33.357 1.00 43.91 95 LEU A O 1
ATOM 763 N N . ALA A 1 96 ? -25.733 2.969 35.506 1.00 44.31 96 ALA A N 1
ATOM 764 C CA . ALA A 1 96 ? -25.451 1.541 35.628 1.00 44.31 96 ALA A CA 1
ATOM 765 C C . ALA A 1 96 ? -26.391 0.686 34.761 1.00 44.31 96 ALA A C 1
ATOM 767 O O . ALA A 1 96 ? -25.945 -0.287 34.168 1.00 44.31 96 ALA A O 1
ATOM 768 N N . ALA A 1 97 ? -27.671 1.054 34.639 1.00 42.12 97 ALA A N 1
ATOM 769 C CA . ALA A 1 97 ? -28.618 0.363 33.765 1.00 42.12 97 ALA A CA 1
ATOM 770 C C . ALA A 1 97 ? -28.260 0.517 32.277 1.00 42.12 97 ALA A C 1
ATOM 772 O O . ALA A 1 97 ? -28.393 -0.446 31.530 1.00 42.12 97 ALA A O 1
ATOM 773 N N . ALA A 1 98 ? -27.748 1.681 31.858 1.00 46.94 98 ALA A N 1
ATOM 774 C CA . ALA A 1 98 ? -27.225 1.870 30.504 1.00 46.94 98 ALA A CA 1
ATOM 775 C C . ALA A 1 98 ? -25.997 0.977 30.235 1.00 46.94 98 ALA A C 1
ATOM 777 O O . ALA A 1 98 ? -25.925 0.335 29.192 1.00 46.94 98 ALA A O 1
ATOM 778 N N . ALA A 1 99 ? -25.084 0.854 31.206 1.00 46.28 99 ALA A N 1
ATOM 779 C CA . ALA A 1 99 ? -23.916 -0.030 31.118 1.00 46.28 99 ALA A CA 1
ATOM 780 C C . ALA A 1 99 ? -24.250 -1.540 31.188 1.00 46.28 99 ALA A C 1
ATOM 782 O O . ALA A 1 99 ? -23.403 -2.369 30.872 1.00 46.28 99 ALA A O 1
ATOM 783 N N . LEU A 1 100 ? -25.469 -1.908 31.599 1.00 48.22 100 LEU A N 1
ATOM 784 C CA . LEU A 1 100 ? -25.947 -3.297 31.694 1.00 48.22 100 LEU A CA 1
ATOM 785 C C . LEU A 1 100 ? -26.812 -3.731 30.496 1.00 48.22 100 LEU A C 1
ATOM 787 O O . LEU A 1 100 ? -27.269 -4.872 30.464 1.00 48.22 100 LEU A O 1
ATOM 791 N N . ALA A 1 101 ? -27.046 -2.843 29.523 1.00 40.97 101 ALA A N 1
ATOM 792 C CA . ALA A 1 101 ? -27.788 -3.155 28.299 1.00 40.97 101 ALA A CA 1
ATOM 793 C C . ALA A 1 101 ? -26.906 -3.755 27.181 1.00 40.97 101 ALA A C 1
ATOM 795 O O . ALA A 1 101 ? -27.438 -4.332 26.235 1.00 40.97 101 ALA A O 1
ATOM 796 N N . GLY A 1 102 ? -25.576 -3.641 27.289 1.00 41.44 102 GLY A N 1
ATOM 797 C CA . GLY A 1 102 ? -24.617 -4.281 26.384 1.00 41.44 102 GLY A CA 1
ATOM 798 C C . GLY A 1 102 ? -24.377 -5.747 26.756 1.00 41.44 102 GLY A C 1
ATOM 799 O O . GLY A 1 102 ? -24.094 -6.065 27.912 1.00 41.44 102 GLY A O 1
ATOM 800 N N . GLY A 1 103 ? -24.496 -6.650 25.778 1.00 39.31 103 GLY A N 1
ATOM 801 C CA . GLY A 1 103 ? -24.339 -8.093 25.979 1.00 39.31 103 GLY A CA 1
ATOM 802 C C . GLY A 1 103 ? -22.957 -8.483 26.522 1.00 39.31 103 GLY A C 1
ATOM 803 O O . GLY A 1 103 ? -21.926 -7.994 26.072 1.00 39.31 103 GLY A O 1
ATOM 804 N N . THR A 1 104 ? -22.927 -9.392 27.497 1.00 44.53 104 THR A N 1
ATOM 805 C CA . THR A 1 104 ? -21.717 -9.734 28.258 1.00 44.53 104 THR A CA 1
ATOM 806 C C . THR A 1 104 ? -20.654 -10.480 27.444 1.00 44.53 104 THR A C 1
ATOM 808 O O . THR A 1 104 ? -20.883 -11.618 27.034 1.00 44.53 104 THR A O 1
ATOM 811 N N . SER A 1 105 ? -19.445 -9.918 27.348 1.00 42.62 105 SER A N 1
ATOM 812 C CA . SER A 1 105 ? -18.177 -10.651 27.143 1.00 42.62 105 SER A CA 1
ATOM 813 C C . SER A 1 105 ? -16.987 -9.828 27.655 1.00 42.62 105 SER A C 1
ATOM 815 O O . SER A 1 105 ? -16.228 -9.231 26.900 1.00 42.62 105 SER A O 1
ATOM 817 N N . ALA A 1 106 ? -16.837 -9.757 28.981 1.00 46.41 106 ALA A N 1
ATOM 818 C CA . ALA A 1 106 ? -15.811 -8.937 29.625 1.00 46.41 106 ALA A CA 1
ATOM 819 C C . ALA A 1 106 ? -14.511 -9.704 29.916 1.00 46.41 106 ALA A C 1
ATOM 821 O O . ALA A 1 106 ? -14.540 -10.773 30.522 1.00 46.41 106 ALA A O 1
ATOM 822 N N . SER A 1 107 ? -13.362 -9.078 29.644 1.00 40.75 107 SER A N 1
ATOM 823 C CA . SER A 1 107 ? -12.166 -9.218 30.492 1.00 40.75 107 SER A CA 1
ATOM 824 C C . SER A 1 107 ? -11.230 -8.015 30.316 1.00 40.75 107 SER A C 1
ATOM 826 O O . SER A 1 107 ? -10.991 -7.578 29.199 1.00 40.75 107 SER A O 1
ATOM 828 N N . HIS A 1 108 ? -10.706 -7.498 31.436 1.00 41.88 108 HIS A N 1
ATOM 829 C CA . HIS A 1 108 ? -9.894 -6.269 31.557 1.00 41.88 108 HIS A CA 1
ATOM 830 C C . HIS A 1 108 ? -10.659 -4.935 31.452 1.00 41.88 108 HIS A C 1
ATOM 832 O O . HIS A 1 108 ? -10.401 -4.095 30.592 1.00 41.88 108 HIS A O 1
ATOM 838 N N . ALA A 1 109 ? -11.543 -4.711 32.428 1.00 39.97 109 ALA A N 1
ATOM 839 C CA . ALA A 1 109 ? -12.144 -3.408 32.685 1.00 39.97 109 ALA A CA 1
ATOM 840 C C . ALA A 1 109 ? -11.105 -2.383 33.189 1.00 39.97 109 ALA A C 1
ATOM 842 O O . ALA A 1 109 ? -10.537 -2.533 34.271 1.00 39.97 109 ALA A O 1
ATOM 843 N N . SER A 1 110 ? -10.912 -1.323 32.410 1.00 49.31 110 SER A N 1
ATOM 844 C CA . SER A 1 110 ? -10.603 0.025 32.903 1.00 49.31 110 SER A CA 1
ATOM 845 C C . SER A 1 110 ? -11.904 0.831 32.918 1.00 49.31 110 SER A C 1
ATOM 847 O O . SER A 1 110 ? -12.731 0.613 32.042 1.00 49.31 110 SER A O 1
ATOM 849 N N . ASP A 1 111 ? -12.094 1.753 33.862 1.00 50.50 111 ASP A N 1
ATOM 850 C CA . ASP A 1 111 ? -13.405 2.358 34.195 1.00 50.50 111 ASP A CA 1
ATOM 851 C C . ASP A 1 111 ? -14.060 3.269 33.118 1.00 50.50 111 ASP A C 1
ATOM 853 O O . ASP A 1 111 ? -15.008 3.988 33.427 1.00 50.50 111 ASP A O 1
ATOM 857 N N . ASP A 1 112 ? -13.584 3.251 31.868 1.00 56.03 112 ASP A N 1
ATOM 858 C CA . ASP A 1 112 ? -13.972 4.179 30.790 1.00 56.03 112 ASP A CA 1
ATOM 859 C C . ASP A 1 112 ? -14.156 3.457 29.432 1.00 56.03 112 ASP A C 1
ATOM 861 O O . ASP A 1 112 ? -13.608 3.842 28.397 1.00 56.03 112 ASP A O 1
ATOM 865 N N . LEU A 1 113 ? -14.867 2.320 29.447 1.00 57.59 113 LEU A N 1
ATOM 866 C CA . LEU A 1 113 ? -15.221 1.562 28.239 1.00 57.59 113 LEU A CA 1
ATOM 867 C C . LEU A 1 113 ? -16.584 2.026 27.696 1.00 57.59 113 LEU A C 1
ATOM 869 O O . LEU A 1 113 ? -17.593 1.921 28.388 1.00 57.59 113 LEU A O 1
ATOM 873 N N . THR A 1 114 ? -16.622 2.503 26.447 1.00 67.38 114 THR A N 1
ATOM 874 C CA . THR A 1 114 ? -17.838 3.040 25.793 1.00 67.38 114 THR A CA 1
ATOM 875 C C . THR A 1 114 ? -18.494 2.095 24.776 1.00 67.38 114 THR A C 1
ATOM 877 O O . THR A 1 114 ? -19.399 2.513 24.058 1.00 67.38 114 THR A O 1
ATOM 880 N N . GLY A 1 115 ? -18.045 0.840 24.687 1.00 61.44 115 GLY A N 1
ATOM 881 C CA . GLY A 1 115 ? -18.520 -0.117 23.687 1.00 61.44 115 GLY A CA 1
ATOM 882 C C . GLY A 1 115 ? -20.016 -0.431 23.785 1.00 61.44 115 GLY A C 1
ATOM 883 O O . GLY A 1 115 ? -20.538 -0.713 24.863 1.00 61.44 115 GLY A O 1
ATOM 884 N N . THR A 1 116 ? -20.692 -0.399 22.637 1.00 77.69 116 THR A N 1
ATOM 885 C CA . THR A 1 116 ? -22.130 -0.676 22.481 1.00 77.69 116 THR A CA 1
ATOM 886 C C . THR A 1 116 ? -22.422 -1.962 21.709 1.00 77.69 116 THR A C 1
ATOM 888 O O . THR A 1 116 ? -23.569 -2.402 21.702 1.00 77.69 116 THR A O 1
ATOM 891 N N . GLY A 1 117 ? -21.413 -2.565 21.070 1.00 72.56 117 GLY A N 1
ATOM 892 C CA . GLY A 1 117 ? -21.581 -3.723 20.193 1.00 72.56 117 GLY A CA 1
ATOM 893 C C . GLY A 1 117 ? -21.877 -5.037 20.918 1.00 72.56 117 GLY A C 1
ATOM 894 O O . GLY A 1 117 ? -21.180 -5.415 21.866 1.00 72.56 117 GLY A O 1
ATOM 895 N N . ILE A 1 118 ? -22.864 -5.782 20.427 1.00 80.62 118 ILE A N 1
ATOM 896 C CA . ILE A 1 118 ? -23.187 -7.141 20.868 1.00 80.62 118 ILE A CA 1
ATOM 897 C C . ILE A 1 118 ? -22.043 -8.085 20.474 1.00 80.62 118 ILE A C 1
ATOM 899 O O . ILE A 1 118 ? -21.538 -8.046 19.354 1.00 80.62 118 ILE A O 1
ATOM 903 N N . GLY A 1 119 ? -21.612 -8.939 21.408 1.00 82.25 119 GLY A N 1
ATOM 904 C CA . GLY A 1 119 ? -20.531 -9.903 21.162 1.00 82.25 119 GLY A CA 1
ATOM 905 C C . GLY A 1 119 ? -19.157 -9.267 20.924 1.00 82.25 119 GLY A C 1
ATOM 906 O O . GLY A 1 119 ? -18.270 -9.934 20.395 1.00 82.25 119 GLY A O 1
ATOM 907 N N . SER A 1 120 ? -18.980 -7.993 21.285 1.00 88.62 120 SER A N 1
ATOM 908 C CA . SER A 1 120 ? -17.712 -7.284 21.126 1.00 88.62 120 SER A CA 1
ATOM 909 C C . SER A 1 120 ? -16.707 -7.589 22.246 1.00 88.62 120 SER A C 1
ATOM 911 O O . SER A 1 120 ? -17.072 -7.987 23.356 1.00 88.62 120 SER A O 1
ATOM 913 N N . ILE A 1 121 ? -15.419 -7.393 21.955 1.00 89.38 121 ILE A N 1
ATOM 914 C CA . ILE A 1 121 ? -14.313 -7.502 22.913 1.00 89.38 121 ILE A CA 1
ATOM 915 C C . ILE A 1 121 ? -13.632 -6.142 23.021 1.00 89.38 121 ILE A C 1
ATOM 917 O O . ILE A 1 121 ? -13.158 -5.596 22.025 1.00 89.38 121 ILE A O 1
ATOM 921 N N . GLN A 1 122 ? -13.511 -5.619 24.240 1.00 89.25 122 GLN A N 1
ATOM 922 C CA . GLN A 1 122 ? -12.882 -4.327 24.478 1.00 89.25 122 GLN A CA 1
ATOM 923 C C . GLN A 1 122 ? -11.931 -4.367 25.679 1.00 89.25 122 GLN A C 1
ATOM 925 O O . GLN A 1 122 ? -12.318 -4.814 26.757 1.00 89.25 122 GLN A O 1
ATOM 930 N N . ALA A 1 123 ? -10.704 -3.861 25.510 1.00 88.88 123 ALA A N 1
ATOM 931 C CA . ALA A 1 123 ? -9.747 -3.706 26.607 1.00 88.88 123 ALA A CA 1
ATOM 932 C C . ALA A 1 123 ? -8.803 -2.514 26.395 1.00 88.88 123 ALA A C 1
ATOM 934 O O . ALA A 1 123 ? -8.225 -2.344 25.323 1.00 88.88 123 ALA A O 1
ATOM 935 N N . GLY A 1 124 ? -8.582 -1.738 27.456 1.00 86.38 124 GLY A N 1
ATOM 936 C CA . GLY A 1 124 ? -7.711 -0.561 27.459 1.00 86.38 124 GLY A CA 1
ATOM 937 C C . GLY A 1 124 ? -8.473 0.741 27.749 1.00 86.38 124 GLY A C 1
ATOM 938 O O . GLY A 1 124 ? -9.670 0.818 27.459 1.00 86.38 124 GLY A O 1
ATOM 939 N N . PRO A 1 125 ? -7.813 1.766 28.329 1.00 86.50 125 PRO A N 1
ATOM 940 C CA . PRO A 1 125 ? -8.474 3.026 28.664 1.00 86.50 125 PRO A CA 1
ATOM 941 C C . PRO A 1 125 ? -8.987 3.729 27.408 1.00 86.50 125 PRO A C 1
ATOM 943 O O . PRO A 1 125 ? -8.246 3.856 26.431 1.00 86.50 125 PRO A O 1
ATOM 946 N N . GLU A 1 126 ? -10.239 4.186 27.441 1.00 87.31 126 GLU A N 1
ATOM 947 C CA . GLU A 1 126 ? -10.880 4.913 26.336 1.00 87.31 126 GLU A CA 1
ATOM 948 C C . GLU A 1 126 ? -10.893 4.138 25.003 1.00 87.31 126 GLU A C 1
ATOM 950 O O . GLU A 1 126 ? -10.998 4.722 23.924 1.00 87.31 126 GLU A O 1
ATOM 955 N N . ALA A 1 127 ? -10.804 2.804 25.055 1.00 90.50 127 ALA A N 1
ATOM 956 C CA . ALA A 1 127 ? -11.190 1.976 23.922 1.00 90.50 127 ALA A CA 1
ATOM 957 C C . ALA A 1 127 ? -12.695 2.167 23.617 1.00 90.50 127 ALA A C 1
ATOM 959 O O . ALA A 1 127 ? -13.478 2.611 24.467 1.00 90.50 127 ALA A O 1
ATOM 960 N N . SER A 1 128 ? -13.127 1.806 22.411 1.00 91.44 128 SER A N 1
ATOM 961 C CA . SER A 1 128 ? -14.527 1.925 22.001 1.00 91.44 128 SER A CA 1
ATOM 962 C C . SER A 1 128 ? -14.874 0.914 20.907 1.00 91.44 128 SER A C 1
ATOM 964 O O . SER A 1 128 ? -14.426 1.042 19.768 1.00 91.44 128 SER A O 1
ATOM 966 N N . ALA A 1 129 ? -15.651 -0.105 21.270 1.00 91.50 129 ALA A N 1
ATOM 967 C CA . ALA A 1 129 ? -16.187 -1.142 20.393 1.00 91.50 129 ALA A CA 1
ATOM 968 C C . ALA A 1 129 ? -17.666 -0.834 20.082 1.00 91.50 129 ALA A C 1
ATOM 970 O O . ALA A 1 129 ? -18.581 -1.281 20.777 1.00 91.50 129 ALA A O 1
ATOM 971 N N . LEU A 1 130 ? -17.908 0.034 19.095 1.00 88.75 130 LEU A N 1
ATOM 972 C CA . LEU A 1 130 ? -19.224 0.650 18.869 1.00 88.75 130 LEU A CA 1
ATOM 973 C C . LEU A 1 130 ? -20.191 -0.202 18.034 1.00 88.75 130 LEU A C 1
ATOM 975 O O . LEU A 1 130 ? -21.388 0.077 18.049 1.00 88.75 130 LEU A O 1
ATOM 979 N N . SER A 1 131 ? -19.698 -1.226 17.334 1.00 90.19 131 SER A N 1
ATOM 980 C CA . SER A 1 131 ? -20.505 -2.089 16.460 1.00 90.19 131 SER A CA 1
ATOM 981 C C . SER A 1 131 ? -20.391 -3.569 16.832 1.00 90.19 131 SER A C 1
ATOM 983 O O . SER A 1 131 ? -19.485 -3.968 17.570 1.00 90.19 131 SER A O 1
ATOM 985 N N . ASP A 1 132 ? -21.322 -4.382 16.349 1.00 88.94 132 ASP A N 1
ATOM 986 C CA . ASP A 1 132 ? -21.449 -5.792 16.718 1.00 88.94 132 ASP A CA 1
ATOM 987 C C . ASP A 1 132 ? -20.249 -6.623 16.238 1.00 88.94 132 ASP A C 1
ATOM 989 O O . ASP A 1 132 ? -19.619 -6.331 15.217 1.00 88.94 132 ASP A O 1
ATOM 993 N N . HIS A 1 133 ? -19.911 -7.659 17.011 1.00 90.25 133 HIS A N 1
ATOM 994 C CA . HIS A 1 133 ? -18.800 -8.589 16.761 1.00 90.25 133 HIS A CA 1
ATOM 995 C C . HIS A 1 133 ? -17.408 -7.929 16.625 1.00 90.25 133 HIS A C 1
ATOM 997 O O . HIS A 1 133 ? -16.485 -8.524 16.068 1.00 90.25 133 HIS A O 1
ATOM 1003 N N . THR A 1 134 ? -17.232 -6.702 17.132 1.00 93.44 134 THR A N 1
ATOM 1004 C CA . THR A 1 134 ? -15.963 -5.960 17.032 1.00 93.44 134 THR A CA 1
ATOM 1005 C C . THR A 1 134 ? -14.931 -6.334 18.091 1.00 93.44 134 THR A C 1
ATOM 1007 O O . THR A 1 134 ? -15.255 -6.799 19.183 1.00 93.44 134 THR A O 1
ATOM 1010 N N . ILE A 1 135 ? -13.658 -6.065 17.796 1.00 94.31 135 ILE A N 1
ATOM 1011 C CA . ILE A 1 135 ? -12.550 -6.169 18.752 1.00 94.31 135 ILE A CA 1
ATOM 1012 C C . ILE A 1 135 ? -11.827 -4.819 18.814 1.00 94.31 135 ILE A C 1
ATOM 1014 O O . ILE A 1 135 ? -11.345 -4.344 17.792 1.00 94.31 135 ILE A O 1
ATOM 1018 N N . ALA A 1 136 ? -11.712 -4.215 20.000 1.00 94.69 136 ALA A N 1
ATOM 1019 C CA . ALA A 1 136 ? -10.992 -2.959 20.233 1.00 94.69 136 ALA A CA 1
ATOM 1020 C C . ALA A 1 136 ? -10.025 -3.092 21.426 1.00 94.69 136 ALA A C 1
ATOM 1022 O O . ALA A 1 136 ? -10.430 -2.967 22.586 1.00 94.69 136 ALA A O 1
ATOM 1023 N N . LEU A 1 137 ? -8.739 -3.357 21.154 1.00 94.06 137 LEU A N 1
ATOM 1024 C CA . LEU A 1 137 ? -7.708 -3.553 22.188 1.00 94.06 137 LEU A CA 1
ATOM 1025 C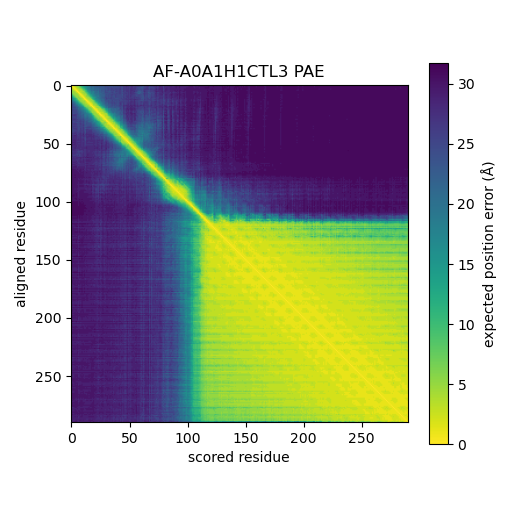 C . LEU A 1 137 ? -6.613 -2.477 22.119 1.00 94.06 137 LEU A C 1
ATOM 1027 O O . LEU A 1 137 ? -5.800 -2.473 21.195 1.00 94.06 137 LEU A O 1
ATOM 1031 N N . GLY A 1 138 ? -6.533 -1.619 23.134 1.00 92.75 138 GLY A N 1
ATOM 1032 C CA . GLY A 1 138 ? -5.519 -0.569 23.264 1.00 92.75 138 GLY A CA 1
ATOM 1033 C C . GLY A 1 138 ? -6.079 0.751 23.802 1.00 92.75 138 GLY A C 1
ATOM 1034 O O . GLY A 1 138 ? -7.285 0.939 23.918 1.00 92.75 138 GLY A O 1
ATOM 1035 N N . GLN A 1 139 ? -5.189 1.678 24.164 1.00 93.06 139 GLN A N 1
ATOM 1036 C CA . GLN A 1 139 ? -5.596 3.005 24.632 1.00 93.06 139 GLN A CA 1
ATOM 1037 C C . GLN A 1 139 ? -6.144 3.845 23.464 1.00 93.06 139 GLN A C 1
ATOM 1039 O O . GLN A 1 139 ? -5.486 3.922 22.426 1.00 93.06 139 GLN A O 1
ATOM 1044 N N . PHE A 1 140 ? -7.299 4.501 23.626 1.00 92.75 140 PHE A N 1
ATOM 1045 C CA . PHE A 1 140 ? -7.970 5.289 22.571 1.00 92.75 140 PHE A CA 1
ATOM 1046 C C . PHE A 1 140 ? -8.303 4.506 21.278 1.00 92.75 140 PHE A C 1
ATOM 1048 O O . PHE A 1 140 ? -8.448 5.092 20.203 1.00 92.75 140 PHE A O 1
ATOM 1055 N N . THR A 1 141 ? -8.377 3.175 21.336 1.00 95.25 141 THR A N 1
ATOM 1056 C CA . THR A 1 141 ? -8.675 2.329 20.169 1.00 95.25 141 THR A CA 1
ATOM 1057 C C . THR A 1 141 ? -10.153 2.432 19.793 1.00 95.25 141 THR A C 1
ATOM 1059 O O . THR A 1 141 ? -11.007 2.270 20.657 1.00 95.25 141 THR A O 1
ATOM 1062 N N . THR A 1 142 ? -10.489 2.667 18.520 1.00 95.31 142 THR A N 1
ATOM 1063 C CA . THR A 1 142 ? -11.893 2.772 18.069 1.00 95.31 142 THR A CA 1
ATOM 1064 C C . THR A 1 142 ? -12.220 1.740 16.990 1.00 95.31 142 THR A C 1
ATOM 1066 O O . THR A 1 142 ? -11.607 1.757 15.927 1.00 95.31 142 THR A O 1
ATOM 1069 N N . ALA A 1 143 ? -13.235 0.908 17.214 1.00 95.69 143 ALA A N 1
ATOM 1070 C CA . ALA A 1 143 ? -13.816 0.030 16.203 1.00 95.69 143 ALA A CA 1
ATOM 1071 C C . ALA A 1 143 ? -15.291 0.392 15.979 1.00 95.69 143 ALA A C 1
ATOM 1073 O O . ALA A 1 143 ? -16.117 0.204 16.873 1.00 95.69 143 ALA A O 1
ATOM 1074 N N . THR A 1 144 ? -15.625 0.945 14.806 1.00 94.62 144 THR A N 1
ATOM 1075 C CA . THR A 1 144 ? -17.003 1.369 14.465 1.00 94.62 144 THR A CA 1
ATOM 1076 C C . THR A 1 144 ? -17.641 0.570 13.336 1.00 94.62 144 THR A C 1
ATOM 1078 O O . THR A 1 144 ? -18.852 0.653 13.156 1.00 94.62 144 THR A O 1
ATOM 1081 N N . GLY A 1 145 ? -16.859 -0.195 12.577 1.00 93.75 145 GLY A N 1
ATOM 1082 C CA . GLY A 1 145 ? -17.384 -1.103 11.559 1.00 93.75 145 GLY A CA 1
ATOM 1083 C C . GLY A 1 145 ? -17.862 -2.419 12.163 1.00 93.75 145 GLY A C 1
ATOM 1084 O O . GLY A 1 145 ? -17.234 -2.912 13.096 1.00 93.75 145 GLY A O 1
ATOM 1085 N N . GLU A 1 146 ? -18.934 -3.010 11.639 1.00 93.25 146 GLU A N 1
ATOM 1086 C CA . GLU A 1 146 ? -19.389 -4.344 12.061 1.00 93.25 146 GLU A CA 1
ATOM 1087 C C . GLU A 1 146 ? -18.306 -5.407 11.799 1.00 93.25 146 GLU A C 1
ATOM 1089 O O . GLU A 1 146 ? -17.595 -5.344 10.793 1.00 93.25 146 GLU A O 1
ATOM 1094 N N . SER A 1 147 ? -18.140 -6.364 12.718 1.00 94.81 147 SER A N 1
ATOM 1095 C CA . SER A 1 147 ? -17.117 -7.425 12.642 1.00 94.81 147 SER A CA 1
ATOM 1096 C C . SER A 1 147 ? -15.672 -6.919 12.442 1.00 94.81 147 SER A C 1
ATOM 1098 O O . SER A 1 147 ? -14.813 -7.648 11.946 1.00 94.81 147 SER A O 1
ATOM 1100 N N . SER A 1 148 ? -15.388 -5.660 12.801 1.00 97.06 148 SER A N 1
ATOM 1101 C CA . SER A 1 148 ? -14.074 -5.032 12.608 1.00 97.06 148 SER A CA 1
ATOM 1102 C C . SER A 1 148 ? -13.120 -5.239 13.793 1.00 97.06 148 SER A C 1
ATOM 1104 O O . SER A 1 148 ? -13.538 -5.405 14.941 1.00 97.06 148 SER A O 1
ATOM 1106 N N . VAL A 1 149 ? -11.812 -5.222 13.522 1.00 97.50 149 VAL A N 1
ATOM 1107 C CA . VAL A 1 149 ? -10.760 -5.533 14.506 1.00 97.50 149 VAL A CA 1
ATOM 1108 C C . VAL A 1 149 ? -9.732 -4.405 14.571 1.00 97.50 149 VAL A C 1
ATOM 1110 O O . VAL A 1 149 ? -8.908 -4.264 13.673 1.00 97.50 149 VAL A O 1
ATOM 1113 N N . ALA A 1 150 ? -9.744 -3.627 15.651 1.00 97.38 150 ALA A N 1
ATOM 1114 C CA . ALA A 1 150 ? -8.777 -2.578 15.952 1.00 97.38 150 ALA A CA 1
ATOM 1115 C C . ALA A 1 150 ? -7.868 -2.997 17.126 1.00 97.38 150 ALA A C 1
ATOM 1117 O O . ALA A 1 150 ? -8.326 -3.238 18.243 1.00 97.38 150 ALA A O 1
ATOM 1118 N N . LEU A 1 151 ? -6.559 -3.080 16.883 1.00 97.19 151 LEU A N 1
ATOM 1119 C CA . LEU A 1 151 ? -5.547 -3.547 17.833 1.00 97.19 151 LEU A CA 1
ATOM 1120 C C . LEU A 1 151 ? -4.365 -2.573 17.886 1.00 97.19 151 LEU A C 1
ATOM 1122 O O . LEU A 1 151 ? -3.732 -2.297 16.871 1.00 97.19 151 LEU A O 1
ATOM 1126 N N . GLY A 1 152 ? -4.008 -2.110 19.080 1.00 96.50 152 GLY A N 1
ATOM 1127 C CA . GLY A 1 152 ? -2.956 -1.120 19.310 1.00 96.50 152 GLY A CA 1
ATOM 1128 C C . GLY A 1 152 ? -3.519 0.247 19.693 1.00 96.50 152 GLY A C 1
ATOM 1129 O O . GLY A 1 152 ? -4.654 0.593 19.362 1.00 96.50 152 GLY A O 1
ATOM 1130 N N . ALA A 1 153 ? -2.724 1.034 20.422 1.00 95.69 153 ALA A N 1
ATOM 1131 C CA . ALA A 1 153 ? -3.151 2.358 20.864 1.00 95.69 153 ALA A CA 1
ATOM 1132 C C . ALA A 1 153 ? -3.469 3.263 19.661 1.00 95.69 153 ALA A C 1
ATOM 1134 O O . ALA A 1 153 ? -2.724 3.281 18.678 1.00 95.69 153 ALA A O 1
ATOM 1135 N N . GLN A 1 154 ? -4.580 3.996 19.738 1.00 96.38 154 GLN A N 1
ATOM 1136 C CA . GLN A 1 154 ? -5.103 4.847 18.663 1.00 96.38 154 GLN A CA 1
ATOM 1137 C C . GLN A 1 154 ? -5.387 4.102 17.337 1.00 96.38 154 GLN A C 1
ATOM 1139 O O . GLN A 1 154 ? -5.558 4.747 16.304 1.00 96.38 154 GLN A O 1
ATOM 1144 N N . ALA A 1 155 ? -5.440 2.761 17.333 1.00 97.94 155 ALA A N 1
ATOM 1145 C CA . ALA A 1 155 ? -5.864 2.003 16.157 1.00 97.94 155 ALA A CA 1
ATOM 1146 C C . ALA A 1 155 ? -7.351 2.254 15.865 1.00 97.94 155 ALA A C 1
ATOM 1148 O O . ALA A 1 155 ? -8.157 2.400 16.792 1.00 97.94 155 ALA A O 1
ATOM 1149 N N . ARG A 1 156 ? -7.716 2.314 14.582 1.00 97.81 156 ARG A N 1
ATOM 1150 C CA . ARG A 1 156 ? -9.051 2.727 14.148 1.00 97.81 156 ARG A CA 1
ATOM 1151 C C . ARG A 1 156 ? -9.576 1.909 12.970 1.00 97.81 156 ARG A C 1
ATOM 1153 O O . ARG A 1 156 ? -8.957 1.901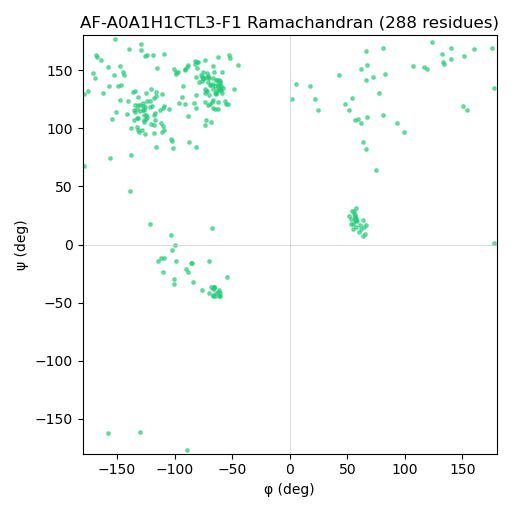 11.908 1.00 97.81 156 ARG A O 1
ATOM 1160 N N . THR A 1 157 ? -10.742 1.294 13.136 1.00 97.94 157 THR A N 1
ATOM 1161 C CA . THR A 1 157 ? -11.515 0.664 12.053 1.00 97.94 157 THR A CA 1
ATOM 1162 C C . THR A 1 157 ? -12.848 1.383 11.880 1.00 97.94 157 THR A C 1
ATOM 1164 O O . THR A 1 157 ? -13.567 1.592 12.858 1.00 97.94 157 THR A O 1
ATOM 1167 N N . GLU A 1 158 ? -13.176 1.795 10.651 1.00 96.44 158 GLU A N 1
ATOM 1168 C CA . GLU A 1 158 ? -14.372 2.623 10.392 1.00 96.44 158 GLU A CA 1
ATOM 1169 C C . GLU A 1 158 ? -15.499 1.894 9.643 1.00 96.44 158 GLU A C 1
ATOM 1171 O O . GLU A 1 158 ? -16.658 2.269 9.807 1.00 96.44 158 GLU A O 1
ATOM 1176 N N . SER A 1 159 ? -15.180 0.829 8.896 1.00 97.19 159 SER A N 1
ATOM 1177 C CA . SER A 1 159 ? -16.123 0.094 8.036 1.00 97.19 159 SER A CA 1
ATOM 1178 C C . SER A 1 159 ? -16.179 -1.408 8.331 1.00 97.19 159 SER A C 1
ATOM 1180 O O . SER A 1 159 ? -15.290 -1.962 8.979 1.00 97.19 159 SER A O 1
ATOM 1182 N N . GLU A 1 160 ? -17.245 -2.061 7.861 1.00 96.62 160 GLU A N 1
ATOM 1183 C CA . GLU A 1 160 ? -17.487 -3.505 7.995 1.00 96.62 160 GLU A CA 1
ATOM 1184 C C . GLU A 1 160 ? -16.259 -4.346 7.606 1.00 96.62 160 GLU A C 1
ATOM 1186 O O . GLU A 1 160 ? -15.614 -4.092 6.584 1.00 96.62 160 GLU A O 1
ATOM 1191 N N . GLY A 1 161 ? -15.919 -5.333 8.439 1.00 96.44 161 GLY A N 1
ATOM 1192 C CA . GLY A 1 161 ? -14.819 -6.271 8.196 1.00 96.44 161 GLY A CA 1
ATOM 1193 C C . GLY A 1 161 ? -13.422 -5.638 8.133 1.00 96.44 161 GLY A C 1
ATOM 1194 O O . GLY A 1 161 ? -12.465 -6.321 7.773 1.00 96.44 161 GLY A O 1
ATOM 1195 N N . ALA A 1 162 ? -13.280 -4.347 8.452 1.00 98.19 162 ALA A N 1
ATOM 1196 C CA . ALA A 1 162 ? -11.990 -3.670 8.446 1.00 98.19 162 ALA A CA 1
ATOM 1197 C C . ALA A 1 162 ? -11.099 -4.151 9.605 1.00 98.19 162 ALA A C 1
ATOM 1199 O O . ALA A 1 162 ? -11.571 -4.426 10.710 1.00 98.19 162 ALA A O 1
ATOM 1200 N N . VAL A 1 163 ? -9.790 -4.220 9.378 1.00 98.44 163 VAL A N 1
ATOM 1201 C CA . VAL A 1 163 ? -8.814 -4.714 10.357 1.00 98.44 163 VAL A CA 1
ATOM 1202 C C . VAL A 1 163 ? -7.638 -3.745 10.443 1.00 98.44 163 VAL A C 1
ATOM 1204 O O . VAL A 1 163 ? -6.903 -3.575 9.476 1.00 98.44 163 VAL A O 1
ATOM 1207 N N . ALA A 1 164 ? -7.431 -3.126 11.605 1.00 98.31 164 ALA A N 1
ATOM 1208 C CA . ALA A 1 164 ? -6.327 -2.215 11.891 1.00 98.31 164 ALA A CA 1
ATOM 1209 C C . ALA A 1 164 ? -5.471 -2.754 13.049 1.00 98.31 164 ALA A C 1
ATOM 1211 O O . ALA A 1 164 ? -5.963 -2.916 14.162 1.00 98.31 164 ALA A O 1
ATOM 1212 N N . VAL A 1 165 ? -4.185 -3.022 12.815 1.00 98.38 165 VAL A N 1
ATOM 1213 C CA . VAL A 1 165 ? -3.270 -3.633 13.795 1.00 98.38 165 VAL A CA 1
ATOM 1214 C C . VAL A 1 165 ? -1.962 -2.849 13.871 1.00 98.38 165 VAL A C 1
ATOM 1216 O O . VAL A 1 165 ? -1.053 -3.037 13.067 1.00 98.38 165 VAL A O 1
ATOM 1219 N N . GLY A 1 166 ? -1.839 -1.978 14.868 1.00 97.75 166 GLY A N 1
ATOM 1220 C CA . GLY A 1 166 ? -0.646 -1.183 15.142 1.00 97.75 166 GLY A CA 1
ATOM 1221 C C . GLY A 1 166 ? -0.967 0.142 15.830 1.00 97.75 166 GLY A C 1
ATOM 1222 O O . GLY A 1 166 ? -2.092 0.632 15.788 1.00 97.75 166 GLY A O 1
ATOM 1223 N N . LEU A 1 167 ? 0.047 0.757 16.445 1.00 97.94 167 LEU A N 1
ATOM 1224 C CA . LEU A 1 167 ? -0.045 2.128 16.961 1.00 97.94 167 LEU A CA 1
ATOM 1225 C C . LEU A 1 167 ? -0.477 3.076 15.829 1.00 97.94 167 LEU A C 1
ATOM 1227 O O . LEU A 1 167 ? 0.239 3.169 14.835 1.00 97.94 167 LEU A O 1
ATOM 1231 N N . ASN A 1 168 ? -1.600 3.785 15.977 1.00 97.69 168 ASN A N 1
ATOM 1232 C CA . ASN A 1 168 ? -2.179 4.653 14.935 1.00 97.69 168 ASN A CA 1
ATOM 1233 C C . ASN A 1 168 ? -2.458 3.957 13.578 1.00 97.69 168 ASN A C 1
ATOM 1235 O O . ASN A 1 168 ? -2.458 4.619 12.541 1.00 97.69 168 ASN A O 1
ATOM 1239 N N . ALA A 1 169 ? -2.678 2.637 13.546 1.00 98.44 169 ALA A N 1
ATOM 1240 C CA . ALA A 1 169 ? -3.143 1.960 12.331 1.00 98.44 169 ALA A CA 1
ATOM 1241 C C . ALA A 1 169 ? -4.595 2.362 12.009 1.00 98.44 169 ALA A C 1
ATOM 1243 O O . ALA A 1 169 ? -5.431 2.402 12.913 1.00 98.44 169 ALA A O 1
ATOM 1244 N N . ARG A 1 170 ? -4.922 2.633 10.740 1.00 98.56 170 ARG A N 1
ATOM 1245 C CA . ARG A 1 170 ? -6.265 3.055 10.308 1.00 98.56 170 ARG A CA 1
ATOM 1246 C C . ARG A 1 170 ? -6.754 2.256 9.103 1.00 98.56 170 ARG A C 1
ATOM 1248 O O . ARG A 1 170 ? -6.165 2.356 8.033 1.00 98.56 170 ARG A O 1
ATOM 1255 N N . ALA A 1 171 ? -7.872 1.551 9.248 1.00 98.44 171 ALA A N 1
ATOM 1256 C CA . ALA A 1 171 ? -8.582 0.903 8.146 1.00 98.44 171 ALA A CA 1
ATOM 1257 C C . ALA A 1 171 ? -9.983 1.523 7.998 1.00 98.44 171 ALA A C 1
ATOM 1259 O O . ALA A 1 171 ? -10.858 1.329 8.845 1.00 98.44 171 ALA A O 1
ATOM 1260 N N . SER A 1 172 ? -10.178 2.318 6.946 1.00 97.81 172 SER A N 1
ATOM 1261 C CA . SER A 1 172 ? -11.405 3.095 6.725 1.00 97.81 172 SER A CA 1
ATOM 1262 C C . SER A 1 172 ? -12.362 2.461 5.715 1.00 97.81 172 SER A C 1
ATOM 1264 O O . SER A 1 172 ? -13.570 2.639 5.855 1.00 97.81 172 SER A O 1
ATOM 1266 N N . GLY A 1 173 ? -11.855 1.713 4.733 1.00 97.75 173 GLY A N 1
ATOM 1267 C CA . GLY A 1 173 ? -12.675 1.034 3.725 1.00 97.75 173 GLY A CA 1
ATOM 1268 C C . GLY A 1 173 ? -13.294 -0.278 4.215 1.00 97.75 173 GLY A C 1
ATOM 1269 O O . GLY A 1 173 ? -12.788 -0.911 5.143 1.00 97.75 173 GLY A O 1
ATOM 1270 N N . ALA A 1 174 ? -14.380 -0.715 3.579 1.00 97.56 174 ALA A N 1
ATOM 1271 C CA . ALA A 1 174 ? -14.987 -2.018 3.845 1.00 97.56 174 ALA A CA 1
ATOM 1272 C C . ALA A 1 174 ? -14.018 -3.148 3.458 1.00 97.56 174 ALA A C 1
ATOM 1274 O O . ALA A 1 174 ? -13.431 -3.126 2.371 1.00 97.56 174 ALA A O 1
ATOM 1275 N N . GLY A 1 175 ? -13.806 -4.104 4.365 1.00 97.38 175 GLY A N 1
ATOM 1276 C CA . GLY A 1 175 ? -12.805 -5.166 4.217 1.00 97.38 175 GLY A CA 1
ATOM 1277 C C . GLY A 1 175 ? -11.353 -4.674 4.111 1.00 97.38 175 GLY A C 1
ATOM 1278 O O . GLY A 1 175 ? -10.499 -5.419 3.635 1.00 97.38 175 GLY A O 1
ATOM 1279 N N . ALA A 1 176 ? -11.060 -3.423 4.489 1.00 98.38 176 ALA A N 1
ATOM 1280 C CA . ALA A 1 176 ? -9.712 -2.867 4.407 1.00 98.38 176 ALA A CA 1
ATOM 1281 C C . ALA A 1 176 ? -8.797 -3.405 5.521 1.00 98.38 176 ALA A C 1
ATOM 1283 O O . ALA A 1 176 ? -9.220 -3.588 6.663 1.00 98.38 176 ALA A O 1
ATOM 1284 N N . LEU A 1 177 ? -7.519 -3.607 5.205 1.00 98.50 177 LEU A N 1
ATOM 1285 C CA . LEU A 1 177 ? -6.516 -4.189 6.094 1.00 98.50 177 LEU A CA 1
ATOM 1286 C C . LEU A 1 177 ? -5.351 -3.213 6.293 1.00 98.50 177 LEU A C 1
ATOM 1288 O O . LEU A 1 177 ? -4.657 -2.895 5.338 1.00 98.50 177 LEU A O 1
ATOM 1292 N N . ALA A 1 178 ? -5.101 -2.764 7.521 1.00 98.50 178 ALA A N 1
ATOM 1293 C CA . ALA A 1 178 ? -3.995 -1.877 7.886 1.00 98.50 178 ALA A CA 1
ATOM 1294 C C . ALA A 1 178 ? -3.169 -2.498 9.025 1.00 98.50 178 ALA A C 1
ATOM 1296 O O . ALA A 1 178 ? -3.516 -2.372 10.197 1.00 98.50 178 ALA A O 1
ATOM 1297 N N . ILE A 1 179 ? -2.080 -3.196 8.699 1.00 98.38 179 ILE A N 1
ATOM 1298 C CA . ILE A 1 179 ? -1.184 -3.829 9.678 1.00 98.38 179 ILE A CA 1
ATOM 1299 C C . ILE A 1 179 ? 0.156 -3.091 9.696 1.00 98.38 179 ILE A C 1
ATOM 1301 O O . ILE A 1 179 ? 0.900 -3.116 8.722 1.00 98.38 179 ILE A O 1
ATOM 1305 N N . GLY A 1 180 ? 0.515 -2.489 10.827 1.00 98.06 180 GLY A N 1
ATOM 1306 C CA . GLY A 1 180 ? 1.758 -1.744 11.030 1.00 98.06 180 GLY A CA 1
ATOM 1307 C C . GLY A 1 180 ? 1.521 -0.405 11.724 1.00 98.06 180 GLY A C 1
ATOM 1308 O O . GLY A 1 180 ? 0.433 0.167 11.648 1.00 98.06 180 GLY A O 1
ATOM 1309 N N . ALA A 1 181 ? 2.540 0.122 12.407 1.00 98.25 181 ALA A N 1
ATOM 1310 C CA . ALA A 1 181 ? 2.421 1.409 13.094 1.00 98.25 181 ALA A CA 1
ATOM 1311 C C . ALA A 1 181 ? 2.249 2.552 12.076 1.00 98.25 181 ALA A C 1
ATOM 1313 O O . ALA A 1 181 ? 3.071 2.701 11.171 1.00 98.25 181 ALA A O 1
ATOM 1314 N N . GLY A 1 182 ? 1.178 3.336 12.206 1.00 97.81 182 GLY A N 1
ATOM 1315 C CA . GLY A 1 182 ? 0.804 4.382 11.252 1.00 97.81 182 GLY A CA 1
ATOM 1316 C C . GLY A 1 182 ? 0.448 3.865 9.853 1.00 97.81 182 GLY A C 1
ATOM 1317 O O . GLY A 1 182 ? 0.563 4.624 8.896 1.00 97.81 182 GLY A O 1
ATOM 1318 N N . SER A 1 183 ? 0.089 2.583 9.710 1.00 98.56 183 SER A N 1
ATOM 1319 C CA . SER A 1 183 ? -0.424 2.047 8.442 1.00 98.56 183 SER A CA 1
ATOM 1320 C C . SER A 1 183 ? -1.832 2.578 8.154 1.00 98.56 183 SER A C 1
ATOM 1322 O O . SER A 1 183 ? -2.627 2.772 9.075 1.00 98.56 183 SER A O 1
ATOM 1324 N N . VAL A 1 184 ? -2.147 2.827 6.883 1.00 98.62 184 VAL A N 1
ATOM 1325 C CA . VAL A 1 184 ? -3.425 3.407 6.450 1.00 98.62 184 VAL A CA 1
ATOM 1326 C C . VAL A 1 184 ? -3.978 2.636 5.255 1.00 98.62 184 VAL A C 1
ATOM 1328 O O . VAL A 1 184 ? -3.349 2.597 4.201 1.00 98.62 184 VAL A O 1
ATOM 1331 N N . ALA A 1 185 ? -5.172 2.071 5.402 1.00 98.56 185 ALA A N 1
ATOM 1332 C CA . ALA A 1 185 ? -5.947 1.462 4.328 1.00 98.56 185 ALA A CA 1
ATOM 1333 C C . ALA A 1 185 ? -7.273 2.225 4.168 1.00 98.56 185 ALA A C 1
ATOM 1335 O O . ALA A 1 185 ? -8.214 2.024 4.937 1.00 98.56 185 ALA A O 1
ATOM 1336 N N . SER A 1 186 ? -7.323 3.172 3.229 1.00 98.00 186 SER A N 1
ATOM 1337 C CA . SER A 1 186 ? -8.429 4.142 3.143 1.00 98.00 186 SER A CA 1
ATOM 1338 C C . SER 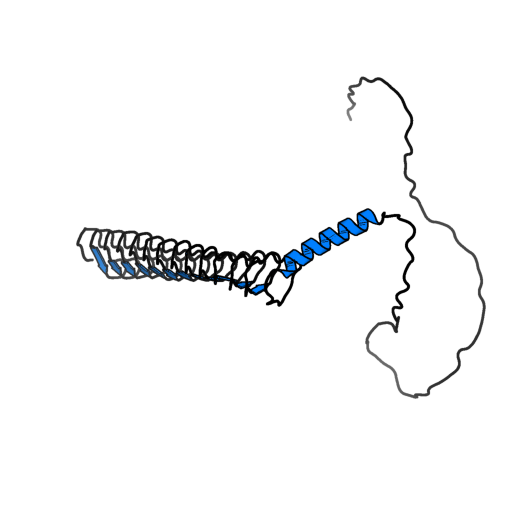A 1 186 ? -9.651 3.626 2.386 1.00 98.00 186 SER A C 1
ATOM 1340 O O . SER A 1 186 ? -10.766 4.022 2.708 1.00 98.00 186 SER A O 1
ATOM 1342 N N . GLU A 1 187 ? -9.434 2.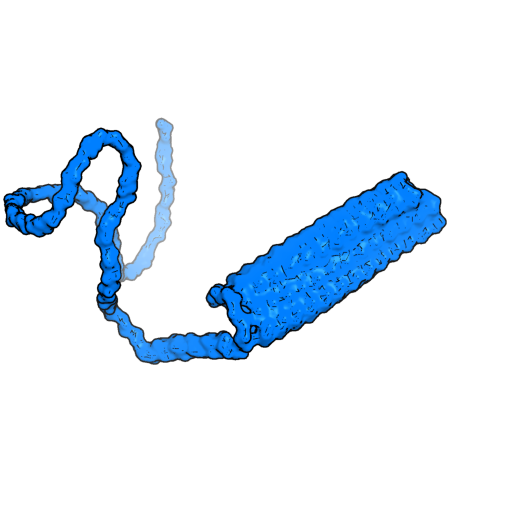772 1.386 1.00 98.19 187 GLU A N 1
ATOM 1343 C CA . GLU A 1 187 ? -10.433 2.380 0.386 1.00 98.19 187 GLU A CA 1
ATOM 1344 C C . GLU A 1 187 ? -10.906 0.932 0.547 1.00 98.19 187 GLU A C 1
ATOM 1346 O O . GLU A 1 187 ? -10.278 0.123 1.235 1.00 98.19 187 GLU A O 1
ATOM 1351 N N . ASN A 1 188 ? -12.031 0.594 -0.087 1.00 97.75 188 ASN A N 1
ATOM 1352 C CA . ASN A 1 188 ? -12.609 -0.750 0.005 1.00 97.75 188 ASN A CA 1
ATOM 1353 C C . ASN A 1 188 ? -11.631 -1.820 -0.510 1.00 97.75 188 ASN A C 1
ATOM 1355 O O . ASN A 1 188 ? -11.026 -1.668 -1.576 1.00 97.75 188 ASN A O 1
ATOM 1359 N N . ALA A 1 189 ? -11.488 -2.898 0.267 1.00 97.69 189 ALA A N 1
ATOM 1360 C CA . ALA A 1 189 ? -10.519 -3.981 0.079 1.00 97.69 189 ALA A CA 1
ATOM 1361 C C . ALA A 1 189 ? -9.042 -3.535 -0.062 1.00 97.69 189 ALA A C 1
ATOM 1363 O O . ALA A 1 189 ? -8.202 -4.314 -0.519 1.00 97.69 189 ALA A O 1
ATOM 1364 N N . ALA A 1 190 ? -8.695 -2.306 0.340 1.00 98.50 190 ALA A N 1
ATOM 1365 C CA . ALA A 1 190 ? -7.312 -1.840 0.342 1.00 98.50 190 ALA A CA 1
ATOM 1366 C C . ALA A 1 190 ? -6.495 -2.540 1.445 1.00 98.50 190 ALA A C 1
ATOM 1368 O O . ALA A 1 190 ? -6.979 -2.727 2.560 1.00 98.50 190 ALA A O 1
ATOM 1369 N N . SER A 1 191 ? -5.248 -2.917 1.154 1.00 98.50 191 SER A N 1
ATOM 1370 C CA . SER A 1 191 ? -4.389 -3.705 2.050 1.00 98.50 191 SER A CA 1
ATOM 1371 C C . SER A 1 191 ? -3.017 -3.060 2.268 1.00 98.50 191 SER A C 1
ATOM 1373 O O . SER A 1 191 ? -2.103 -3.228 1.466 1.00 98.50 191 SER A O 1
ATOM 1375 N N . ALA A 1 192 ? -2.844 -2.344 3.375 1.00 98.56 192 ALA A N 1
ATOM 1376 C CA . ALA A 1 192 ? -1.573 -1.801 3.842 1.00 98.56 192 ALA A CA 1
ATOM 1377 C C . ALA A 1 192 ? -0.916 -2.737 4.876 1.00 98.56 192 ALA A C 1
ATOM 1379 O O . ALA A 1 192 ? -1.477 -3.004 5.938 1.00 98.56 192 ALA A O 1
ATOM 1380 N N . PHE A 1 193 ? 0.301 -3.204 4.596 1.00 98.19 193 PHE A N 1
ATOM 1381 C CA . PHE A 1 193 ? 1.107 -4.036 5.488 1.00 98.19 193 PHE A CA 1
ATOM 1382 C C . PHE A 1 193 ? 2.524 -3.464 5.623 1.00 98.19 193 PHE A C 1
ATOM 1384 O O . PHE A 1 193 ? 3.266 -3.365 4.649 1.00 98.19 193 PHE A O 1
ATOM 1391 N N . GLY A 1 194 ? 2.923 -3.125 6.844 1.00 97.75 194 GLY A N 1
ATOM 1392 C CA . GLY A 1 194 ? 4.172 -2.445 7.177 1.00 97.75 194 GLY A CA 1
ATOM 1393 C C . GLY A 1 194 ? 3.922 -1.104 7.867 1.00 97.75 194 GLY A C 1
ATOM 1394 O O . GLY A 1 194 ? 2.908 -0.443 7.650 1.00 97.75 194 GLY A O 1
ATOM 1395 N N . SER A 1 195 ? 4.849 -0.676 8.726 1.00 98.06 195 SER A N 1
ATOM 1396 C CA . SER A 1 195 ? 4.743 0.646 9.357 1.00 98.06 195 SER A CA 1
ATOM 1397 C C . SER A 1 195 ? 4.792 1.750 8.297 1.00 98.06 195 SER A C 1
ATOM 1399 O O . SER A 1 195 ? 5.616 1.695 7.383 1.00 98.06 195 SER A O 1
ATOM 1401 N N . LEU A 1 196 ? 3.914 2.746 8.427 1.00 98.06 196 LEU A N 1
ATOM 1402 C CA . LEU A 1 196 ? 3.696 3.831 7.460 1.00 98.06 196 LEU A CA 1
ATOM 1403 C C . LEU A 1 196 ? 3.239 3.380 6.052 1.00 98.06 196 LEU A C 1
ATOM 1405 O O . LEU A 1 196 ? 3.229 4.195 5.131 1.00 98.06 196 LEU A O 1
ATOM 1409 N N . ALA A 1 197 ? 2.860 2.110 5.856 1.00 98.62 197 ALA A N 1
ATOM 1410 C CA . ALA A 1 197 ? 2.292 1.651 4.588 1.00 98.62 197 ALA A CA 1
ATOM 1411 C C . ALA A 1 197 ? 0.941 2.339 4.321 1.00 98.62 197 ALA A C 1
ATOM 1413 O O . ALA A 1 197 ? 0.110 2.436 5.222 1.00 98.62 197 ALA A O 1
ATOM 1414 N N . THR A 1 198 ? 0.706 2.797 3.091 1.00 98.69 198 THR A N 1
ATOM 1415 C CA . THR A 1 198 ? -0.520 3.502 2.684 1.00 98.69 198 THR A CA 1
ATOM 1416 C C . THR A 1 198 ? -1.140 2.831 1.459 1.00 98.69 198 THR A C 1
ATOM 1418 O O . THR A 1 198 ? -0.594 2.919 0.362 1.00 98.69 198 THR A O 1
ATOM 1421 N N . ALA A 1 199 ? -2.302 2.206 1.621 1.00 98.62 199 ALA A N 1
ATOM 1422 C CA . ALA A 1 199 ? -3.133 1.687 0.538 1.00 98.62 199 ALA A CA 1
ATOM 1423 C C . ALA A 1 199 ? -4.401 2.554 0.440 1.00 98.62 199 ALA A C 1
ATOM 1425 O O . ALA A 1 199 ? -5.296 2.470 1.278 1.00 98.62 199 ALA A O 1
ATOM 1426 N N . SER A 1 200 ? -4.455 3.459 -0.537 1.00 98.06 200 SER A N 1
ATOM 1427 C CA . SER A 1 200 ? -5.537 4.448 -0.674 1.00 98.06 200 SER A CA 1
ATOM 1428 C C . SER A 1 200 ? -6.283 4.368 -2.004 1.00 98.06 200 SER A C 1
ATOM 1430 O O . SER A 1 200 ? -6.922 5.342 -2.387 1.00 98.06 200 SER A O 1
ATOM 1432 N N . GLY A 1 201 ? -6.157 3.251 -2.716 1.00 98.12 201 GLY A N 1
ATOM 1433 C CA . GLY A 1 201 ? -6.905 2.969 -3.934 1.00 98.12 201 GLY A CA 1
ATOM 1434 C C . GLY A 1 201 ? -7.823 1.770 -3.730 1.00 98.12 201 GLY A C 1
ATOM 1435 O O . GLY A 1 201 ? -7.539 0.885 -2.922 1.00 98.12 201 GLY A O 1
ATOM 1436 N N . PHE A 1 202 ? -8.928 1.729 -4.468 1.00 98.12 202 PHE A N 1
ATOM 1437 C CA . PHE A 1 202 ? -9.861 0.603 -4.449 1.00 98.12 202 PHE A CA 1
ATOM 1438 C C . PHE A 1 202 ? -9.139 -0.709 -4.795 1.00 98.12 202 PHE A C 1
ATOM 1440 O O . PHE A 1 202 ? -8.508 -0.789 -5.848 1.00 98.12 202 PHE A O 1
ATOM 1447 N N . VAL A 1 203 ? -9.210 -1.725 -3.925 1.00 98.06 203 VAL A N 1
ATOM 1448 C CA . VAL A 1 203 ? -8.506 -3.019 -4.091 1.00 98.06 203 VAL A CA 1
ATOM 1449 C C . VAL A 1 203 ? -6.972 -2.845 -4.245 1.00 98.06 203 VAL A C 1
ATOM 1451 O O . VAL A 1 203 ? -6.297 -3.671 -4.855 1.00 98.06 203 VAL A O 1
ATOM 1454 N N . SER A 1 204 ? -6.383 -1.756 -3.727 1.00 98.50 204 SER A N 1
ATOM 1455 C CA . SER A 1 204 ? -4.927 -1.545 -3.775 1.00 98.50 204 SER A CA 1
ATOM 1456 C C . SER A 1 204 ? -4.195 -2.287 -2.651 1.00 98.50 204 SER A C 1
ATOM 1458 O O . SER A 1 204 ? -4.763 -2.556 -1.593 1.00 98.50 204 SER A O 1
ATOM 1460 N N . ALA A 1 205 ? -2.914 -2.609 -2.841 1.00 98.62 205 ALA A N 1
ATOM 1461 C CA . ALA A 1 205 ? -2.093 -3.232 -1.803 1.00 98.62 205 ALA A CA 1
ATOM 1462 C C . ALA A 1 205 ?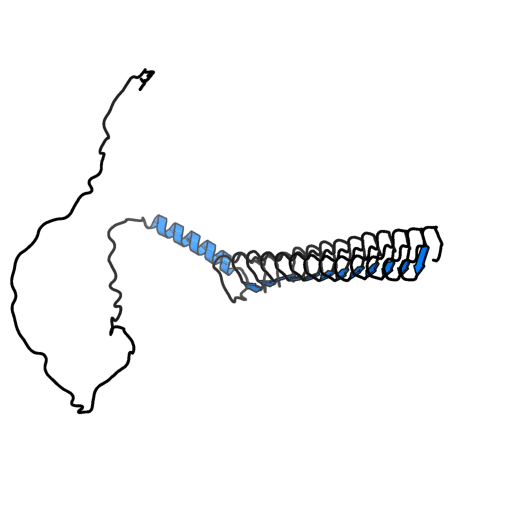 -0.711 -2.575 -1.684 1.00 98.62 205 ALA A C 1
ATOM 1464 O O . ALA A 1 205 ? -0.019 -2.377 -2.679 1.00 98.62 205 ALA A O 1
ATOM 1465 N N . ALA A 1 206 ? -0.300 -2.262 -0.456 1.00 98.56 206 ALA A N 1
ATOM 1466 C CA . ALA A 1 206 ? 0.974 -1.637 -0.116 1.00 98.56 206 ALA A CA 1
ATOM 1467 C C . ALA A 1 206 ? 1.707 -2.483 0.939 1.00 98.56 206 ALA A C 1
ATOM 1469 O O . ALA A 1 206 ? 1.323 -2.491 2.104 1.00 98.56 206 ALA A O 1
ATOM 1470 N N . LEU A 1 207 ? 2.756 -3.205 0.539 1.00 98.38 207 LEU A N 1
ATOM 1471 C CA . LEU A 1 207 ? 3.457 -4.217 1.336 1.00 98.38 207 LEU A CA 1
ATOM 1472 C C . LEU A 1 207 ? 4.917 -3.807 1.610 1.00 98.38 207 LEU A C 1
ATOM 1474 O O . LEU A 1 207 ? 5.844 -4.215 0.909 1.00 98.38 207 LEU A O 1
ATOM 1478 N N . GLY A 1 208 ? 5.151 -2.999 2.640 1.00 97.81 208 GLY A N 1
ATOM 1479 C CA . GLY A 1 208 ? 6.490 -2.585 3.055 1.00 97.81 208 GLY A CA 1
ATOM 1480 C C . GLY A 1 208 ? 6.504 -1.324 3.914 1.00 97.81 208 GLY A C 1
ATOM 1481 O O . GLY A 1 208 ? 5.518 -0.600 4.014 1.00 97.81 208 GLY A O 1
ATOM 1482 N N . TYR A 1 209 ? 7.652 -1.035 4.529 1.00 98.25 209 TYR A N 1
ATOM 1483 C CA . TYR A 1 209 ? 7.841 0.196 5.301 1.00 98.25 209 TYR A CA 1
ATOM 1484 C C . TYR A 1 209 ? 7.693 1.435 4.400 1.00 98.25 209 TYR A C 1
ATOM 1486 O O . TYR A 1 209 ? 8.476 1.612 3.467 1.00 98.25 209 TYR A O 1
ATOM 1494 N N . GLY A 1 210 ? 6.688 2.275 4.651 1.00 97.88 210 GLY A N 1
ATOM 1495 C CA . GLY A 1 210 ? 6.397 3.441 3.806 1.00 97.88 210 GLY A CA 1
ATOM 1496 C C . GLY A 1 210 ? 5.964 3.113 2.366 1.00 97.88 210 GLY A C 1
ATOM 1497 O O . GLY A 1 210 ? 6.001 3.999 1.511 1.00 97.88 210 GLY A O 1
ATOM 1498 N N . ALA A 1 211 ? 5.587 1.863 2.063 1.00 98.56 211 ALA A N 1
ATOM 1499 C CA . ALA A 1 211 ? 5.044 1.501 0.751 1.00 98.56 211 ALA A CA 1
ATOM 1500 C C . ALA A 1 211 ? 3.725 2.250 0.496 1.00 98.56 211 ALA A C 1
ATOM 1502 O O . ALA A 1 211 ? 2.926 2.421 1.414 1.00 98.56 211 ALA A O 1
ATOM 1503 N N . THR A 1 212 ? 3.479 2.702 -0.733 1.00 98.62 212 THR A N 1
ATOM 1504 C CA . THR A 1 212 ? 2.323 3.545 -1.071 1.00 98.62 212 THR A CA 1
ATOM 1505 C C . THR A 1 212 ? 1.649 3.071 -2.358 1.00 98.62 212 THR A C 1
ATOM 1507 O O . THR A 1 212 ? 2.243 3.162 -3.427 1.00 98.62 212 THR A O 1
ATOM 1510 N N . ALA A 1 213 ? 0.396 2.624 -2.277 1.00 98.56 213 ALA A N 1
ATOM 1511 C CA . ALA A 1 213 ? -0.428 2.229 -3.421 1.00 98.56 213 ALA A CA 1
ATOM 1512 C C . ALA A 1 213 ? -1.696 3.096 -3.484 1.00 98.56 213 ALA A C 1
ATOM 1514 O O . ALA A 1 213 ? -2.620 2.916 -2.684 1.00 98.56 213 ALA A O 1
ATOM 1515 N N . ARG A 1 214 ? -1.722 4.063 -4.410 1.00 97.75 214 ARG A N 1
ATOM 1516 C CA . ARG A 1 214 ? -2.777 5.091 -4.515 1.00 97.75 214 ARG A CA 1
ATOM 1517 C C . ARG A 1 214 ? -3.823 4.823 -5.591 1.00 97.75 214 ARG A C 1
ATOM 1519 O O . ARG A 1 214 ? -4.972 5.190 -5.382 1.00 97.75 214 ARG A O 1
ATOM 1526 N N . GLY A 1 215 ? -3.435 4.224 -6.714 1.00 97.62 215 GLY A N 1
ATOM 1527 C CA . GLY A 1 215 ? -4.371 3.914 -7.797 1.00 97.62 215 GLY A CA 1
ATOM 1528 C C . GLY A 1 215 ? -5.292 2.737 -7.479 1.00 97.62 215 GLY A C 1
ATOM 1529 O O . GLY A 1 215 ? -4.975 1.887 -6.641 1.00 97.62 215 GLY A O 1
ATOM 1530 N N . ALA A 1 216 ? -6.420 2.655 -8.179 1.00 97.94 216 ALA A N 1
ATOM 1531 C CA . ALA A 1 216 ? -7.287 1.485 -8.149 1.00 97.94 216 ALA A CA 1
ATOM 1532 C C . ALA A 1 216 ? -6.525 0.246 -8.653 1.00 97.94 216 ALA A C 1
ATOM 1534 O O . ALA A 1 216 ? -5.814 0.306 -9.657 1.00 97.94 216 ALA A O 1
ATOM 1535 N N . ALA A 1 217 ? -6.639 -0.871 -7.932 1.00 98.19 217 ALA A N 1
ATOM 1536 C CA . ALA A 1 217 ? -5.881 -2.105 -8.154 1.00 98.19 217 ALA A CA 1
ATOM 1537 C C . ALA A 1 217 ? -4.346 -1.917 -8.243 1.00 98.19 217 ALA A C 1
ATOM 1539 O O . ALA A 1 217 ? -3.655 -2.732 -8.855 1.00 98.19 217 ALA A O 1
ATOM 1540 N N . ALA A 1 218 ? -3.799 -0.846 -7.653 1.00 98.56 218 ALA A N 1
ATOM 1541 C CA . ALA A 1 218 ? -2.360 -0.601 -7.625 1.00 98.56 218 ALA A CA 1
ATOM 1542 C C . ALA A 1 218 ? -1.651 -1.497 -6.593 1.00 98.56 218 ALA A C 1
ATOM 1544 O O . ALA A 1 218 ? -2.174 -1.736 -5.502 1.00 98.56 218 ALA A O 1
ATOM 1545 N N . PHE A 1 219 ? -0.434 -1.945 -6.904 1.00 98.62 219 PHE A N 1
ATOM 1546 C CA . PHE A 1 219 ? 0.361 -2.822 -6.039 1.00 98.62 219 PHE A CA 1
ATOM 1547 C C . PHE A 1 219 ? 1.753 -2.237 -5.780 1.00 98.62 219 PHE A C 1
ATOM 1549 O O . PHE A 1 219 ? 2.562 -2.131 -6.696 1.00 98.62 219 PHE A O 1
ATOM 1556 N N . ALA A 1 220 ? 2.060 -1.901 -4.529 1.00 98.56 220 ALA A N 1
ATOM 1557 C CA . ALA A 1 220 ? 3.376 -1.437 -4.096 1.00 98.56 220 ALA A CA 1
ATOM 1558 C C . ALA A 1 220 ? 3.995 -2.431 -3.103 1.00 98.56 220 ALA A C 1
ATOM 1560 O O . ALA A 1 220 ? 3.343 -2.802 -2.131 1.00 98.56 220 ALA A O 1
ATOM 1561 N N . ALA A 1 221 ? 5.250 -2.845 -3.287 1.00 98.25 221 ALA A N 1
ATOM 1562 C CA . ALA A 1 221 ? 5.927 -3.769 -2.375 1.00 98.25 221 ALA A CA 1
ATOM 1563 C C . ALA A 1 221 ? 7.424 -3.472 -2.192 1.00 98.25 221 ALA A C 1
ATOM 1565 O O . ALA A 1 221 ? 8.132 -3.143 -3.143 1.00 98.25 221 ALA A O 1
ATOM 1566 N N . SER 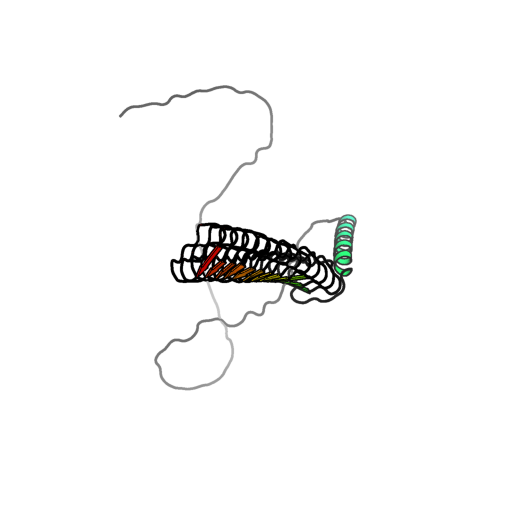A 1 222 ? 7.934 -3.718 -0.980 1.00 98.00 222 SER A N 1
ATOM 1567 C CA . SER A 1 222 ? 9.221 -3.240 -0.431 1.00 98.00 222 SER A CA 1
ATOM 1568 C C . SER A 1 222 ? 9.177 -1.807 0.113 1.00 98.00 222 SER A C 1
ATOM 1570 O O . SER A 1 222 ? 8.193 -1.085 -0.032 1.00 98.00 222 SER A O 1
ATOM 1572 N N . ALA A 1 223 ? 10.242 -1.408 0.815 1.00 97.75 223 ALA A N 1
ATOM 1573 C CA . ALA A 1 223 ? 10.303 -0.113 1.483 1.00 97.75 223 ALA A CA 1
ATOM 1574 C C . ALA A 1 223 ? 10.271 1.052 0.480 1.00 97.75 223 ALA A C 1
ATOM 1576 O O . ALA A 1 223 ? 11.047 1.069 -0.474 1.00 97.75 223 ALA A O 1
ATOM 1577 N N . TRP A 1 224 ? 9.400 2.034 0.716 1.00 98.12 224 TRP A N 1
ATOM 1578 C CA . TRP A 1 224 ? 9.223 3.212 -0.145 1.00 98.12 224 TRP A CA 1
ATOM 1579 C C . TRP A 1 224 ? 8.877 2.915 -1.617 1.00 98.12 224 TRP A C 1
ATOM 1581 O O . TRP A 1 224 ? 9.117 3.757 -2.478 1.00 98.12 224 TRP A O 1
ATOM 1591 N N . ALA A 1 225 ? 8.331 1.736 -1.929 1.00 98.56 225 ALA A N 1
ATOM 1592 C CA . ALA A 1 225 ? 7.751 1.478 -3.245 1.00 98.56 225 ALA A CA 1
ATOM 1593 C C . ALA A 1 225 ? 6.479 2.321 -3.437 1.00 98.56 225 ALA A C 1
ATOM 1595 O O . ALA A 1 225 ? 5.664 2.418 -2.514 1.00 98.56 225 ALA A O 1
ATOM 1596 N N . THR A 1 226 ? 6.292 2.915 -4.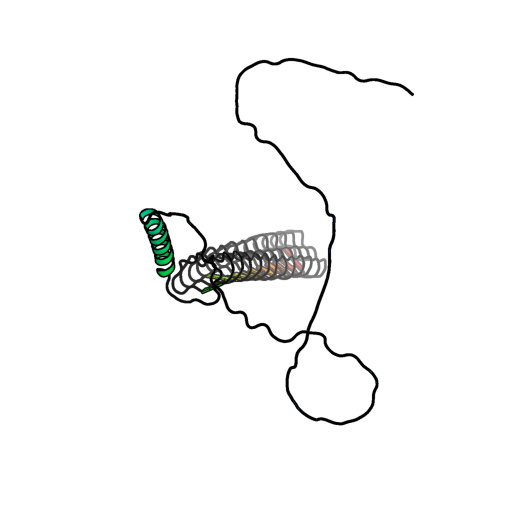617 1.00 98.50 226 THR A N 1
ATOM 1597 C CA . THR A 1 226 ? 5.163 3.806 -4.914 1.00 98.50 226 THR A CA 1
ATOM 1598 C C . THR A 1 226 ? 4.447 3.428 -6.209 1.00 98.50 226 THR A C 1
ATOM 1600 O O . THR A 1 226 ? 5.002 3.561 -7.295 1.00 98.50 226 THR A O 1
ATOM 1603 N N . ALA A 1 227 ? 3.188 3.010 -6.099 1.00 98.44 227 ALA A N 1
ATOM 1604 C CA . ALA A 1 227 ? 2.288 2.750 -7.219 1.00 98.44 227 ALA A CA 1
ATOM 1605 C C . ALA A 1 227 ? 1.207 3.846 -7.234 1.00 98.44 227 ALA A C 1
ATOM 1607 O O . ALA A 1 227 ? 0.280 3.845 -6.416 1.00 98.44 227 ALA A O 1
ATOM 1608 N N . MET A 1 228 ? 1.391 4.861 -8.081 1.00 97.12 228 MET A N 1
ATOM 1609 C CA . MET A 1 228 ? 0.656 6.132 -7.995 1.00 97.12 228 MET A CA 1
ATOM 1610 C C . MET A 1 228 ? -0.649 6.160 -8.798 1.00 97.12 228 MET A C 1
ATOM 1612 O O . MET A 1 228 ? -1.507 6.989 -8.502 1.00 97.12 228 MET A O 1
ATOM 1616 N N . ALA A 1 229 ? -0.794 5.281 -9.789 1.00 98.06 229 ALA A N 1
ATOM 1617 C CA . ALA A 1 229 ? -1.876 5.306 -10.773 1.00 98.06 229 ALA A CA 1
ATOM 1618 C C . ALA A 1 229 ? -2.581 3.947 -10.902 1.00 98.06 229 ALA A C 1
ATOM 1620 O O . ALA A 1 229 ? -2.103 2.930 -10.389 1.00 98.06 229 ALA A O 1
ATOM 1621 N N . ASP A 1 230 ? -3.735 3.928 -11.566 1.00 98.19 230 ASP A N 1
ATOM 1622 C CA . ASP A 1 230 ? -4.574 2.732 -11.676 1.00 98.19 230 ASP A CA 1
ATOM 1623 C C . ASP A 1 230 ? -3.840 1.584 -12.381 1.00 98.19 230 ASP A C 1
ATOM 1625 O O . ASP A 1 230 ? -3.098 1.790 -13.345 1.00 98.19 230 ASP A O 1
ATOM 1629 N N . ASN A 1 231 ? -4.012 0.368 -11.860 1.00 98.31 231 ASN A N 1
ATOM 1630 C CA . ASN A 1 231 ? -3.322 -0.850 -12.292 1.00 98.31 231 ASN A CA 1
ATOM 1631 C C . ASN A 1 231 ? -1.778 -0.769 -12.283 1.00 98.31 231 ASN A C 1
ATOM 1633 O O . ASN A 1 231 ? -1.130 -1.643 -12.857 1.00 98.31 231 ASN A O 1
ATOM 1637 N N . SER A 1 232 ? -1.173 0.250 -11.656 1.00 98.44 232 SER A N 1
ATOM 1638 C CA . SER A 1 232 ? 0.288 0.367 -11.589 1.00 98.44 232 SER A CA 1
ATOM 1639 C C . SER A 1 232 ? 0.896 -0.574 -10.545 1.00 98.44 232 SER A C 1
ATOM 1641 O O . SER A 1 232 ? 0.309 -0.852 -9.496 1.00 98.44 232 SER A O 1
ATOM 1643 N N . ILE A 1 233 ? 2.091 -1.076 -10.841 1.00 98.62 233 ILE A N 1
ATOM 1644 C CA . ILE A 1 233 ? 2.830 -2.034 -10.020 1.00 98.62 233 ILE A CA 1
ATOM 1645 C C . ILE A 1 233 ? 4.214 -1.451 -9.728 1.00 98.62 233 ILE A C 1
ATOM 1647 O O . ILE A 1 233 ? 4.916 -1.034 -10.644 1.00 98.62 233 ILE A O 1
ATOM 1651 N N . ALA A 1 234 ? 4.625 -1.450 -8.463 1.00 98.56 234 ALA A N 1
ATOM 1652 C CA . ALA A 1 234 ? 5.930 -0.990 -8.005 1.00 98.56 234 ALA A CA 1
ATOM 1653 C C . ALA A 1 234 ? 6.506 -2.000 -7.002 1.00 98.56 234 ALA A C 1
ATOM 1655 O O . ALA A 1 234 ? 6.014 -2.117 -5.881 1.00 98.56 234 ALA A O 1
ATOM 1656 N N . ILE A 1 235 ? 7.520 -2.771 -7.394 1.00 98.44 235 ILE A N 1
ATOM 1657 C CA . ILE A 1 235 ? 8.147 -3.786 -6.537 1.00 98.44 235 ILE A CA 1
ATOM 1658 C C . ILE A 1 235 ? 9.648 -3.529 -6.462 1.00 98.44 235 ILE A C 1
ATOM 1660 O O . ILE A 1 235 ? 10.386 -3.741 -7.421 1.00 98.44 235 ILE A O 1
ATOM 1664 N N . GLY A 1 236 ? 10.111 -3.120 -5.285 1.00 98.00 236 GLY A N 1
ATOM 1665 C CA . GLY A 1 236 ? 11.514 -2.824 -5.010 1.00 98.00 236 GLY A CA 1
ATOM 1666 C C . GLY A 1 236 ? 11.686 -1.504 -4.268 1.00 98.00 236 GLY A C 1
ATOM 1667 O O . GLY A 1 236 ? 10.821 -0.630 -4.304 1.00 98.00 236 GLY A O 1
ATOM 1668 N N . THR A 1 237 ? 12.808 -1.360 -3.567 1.00 98.38 237 THR A N 1
ATOM 1669 C CA . THR A 1 237 ? 13.083 -0.173 -2.750 1.00 98.38 237 THR A CA 1
ATOM 1670 C C . THR A 1 237 ? 13.155 1.084 -3.619 1.00 98.38 237 THR A C 1
ATOM 1672 O O . THR A 1 237 ? 13.962 1.128 -4.547 1.00 98.38 237 THR A O 1
ATOM 1675 N N . TYR A 1 238 ? 12.327 2.093 -3.333 1.00 98.25 238 TYR A N 1
ATOM 1676 C CA . TYR A 1 238 ? 12.150 3.291 -4.178 1.00 98.25 238 TYR A CA 1
ATOM 1677 C C . TYR A 1 238 ? 11.740 3.006 -5.642 1.00 98.25 238 TYR A C 1
ATOM 1679 O O . TYR A 1 238 ? 12.084 3.774 -6.536 1.00 98.25 238 TYR A O 1
ATOM 1687 N N . SER A 1 239 ? 11.035 1.901 -5.911 1.00 98.44 239 SER A N 1
ATOM 1688 C CA . SER A 1 239 ? 10.373 1.690 -7.211 1.00 98.44 239 SER A CA 1
ATOM 1689 C C . SER A 1 239 ? 9.180 2.637 -7.380 1.00 98.44 239 SER A C 1
ATOM 1691 O O . SER A 1 239 ? 8.460 2.896 -6.416 1.00 98.44 239 SER A O 1
ATOM 1693 N N . ASN A 1 240 ? 8.954 3.135 -8.596 1.00 98.38 240 ASN A N 1
ATOM 1694 C CA . ASN A 1 240 ? 7.894 4.087 -8.914 1.00 98.38 240 ASN A CA 1
ATOM 1695 C C . ASN A 1 240 ? 7.109 3.668 -10.171 1.00 98.38 240 ASN A C 1
ATOM 1697 O O . ASN A 1 240 ? 7.554 3.892 -11.298 1.00 98.38 240 ASN A O 1
ATOM 1701 N N . GLY A 1 241 ? 5.928 3.079 -9.972 1.00 98.19 241 GLY A N 1
ATOM 1702 C CA . GLY A 1 241 ? 4.914 2.879 -11.011 1.00 98.19 241 GLY A CA 1
ATOM 1703 C C . GLY A 1 241 ? 4.030 4.121 -11.080 1.00 98.19 241 GLY A C 1
ATOM 1704 O O . GLY A 1 241 ? 3.042 4.225 -10.352 1.00 98.19 241 GLY A O 1
ATOM 1705 N N . ALA A 1 242 ? 4.423 5.107 -11.886 1.00 97.06 242 ALA A N 1
ATOM 1706 C CA . ALA A 1 242 ? 3.850 6.453 -11.820 1.00 97.06 242 ALA A CA 1
ATOM 1707 C C . ALA A 1 242 ? 2.603 6.651 -12.700 1.00 97.06 242 ALA A C 1
ATOM 1709 O O . ALA A 1 242 ? 1.802 7.543 -12.423 1.00 97.06 242 ALA A O 1
ATOM 1710 N N . ALA A 1 243 ? 2.442 5.841 -13.750 1.00 98.25 243 ALA A N 1
ATOM 1711 C CA . ALA A 1 243 ? 1.388 5.975 -14.755 1.00 98.25 243 ALA A CA 1
ATOM 1712 C C . ALA A 1 243 ? 0.463 4.746 -14.820 1.00 98.25 243 ALA A C 1
ATOM 1714 O O . ALA A 1 243 ? 0.781 3.676 -14.301 1.00 98.25 243 ALA A O 1
ATOM 1715 N N . THR A 1 244 ? -0.709 4.905 -15.440 1.00 98.38 244 THR A N 1
ATOM 1716 C CA . THR A 1 244 ? -1.721 3.843 -15.549 1.00 98.38 244 THR A CA 1
ATOM 1717 C C . THR A 1 244 ? -1.156 2.610 -16.253 1.00 98.38 244 THR A C 1
ATOM 1719 O O . THR A 1 244 ? -0.529 2.729 -17.308 1.00 98.38 244 THR A O 1
ATOM 1722 N N . GLY A 1 245 ? -1.354 1.433 -15.654 1.00 97.88 245 GLY A N 1
ATOM 1723 C CA . GLY A 1 245 ? -0.828 0.158 -16.154 1.00 97.88 245 GLY A CA 1
ATOM 1724 C C . GLY A 1 245 ? 0.703 0.034 -16.141 1.00 97.88 245 GLY A C 1
ATOM 1725 O O . GLY A 1 245 ? 1.230 -0.910 -16.724 1.00 97.88 245 GLY A O 1
ATOM 1726 N N . ALA A 1 246 ? 1.429 0.974 -15.524 1.00 98.38 246 ALA A N 1
ATOM 1727 C CA . ALA A 1 246 ? 2.889 0.971 -15.515 1.00 98.38 246 ALA A CA 1
ATOM 1728 C C . ALA A 1 246 ? 3.462 -0.019 -14.483 1.00 98.38 246 ALA A C 1
ATOM 1730 O O . ALA A 1 246 ? 2.964 -0.117 -13.361 1.00 98.38 246 ALA A O 1
ATOM 1731 N N . VAL A 1 247 ? 4.534 -0.727 -14.840 1.00 98.62 247 VAL A N 1
ATOM 1732 C CA . VAL A 1 247 ? 5.129 -1.814 -14.048 1.00 98.62 247 VAL A CA 1
ATOM 1733 C C . VAL A 1 247 ? 6.608 -1.532 -13.777 1.00 98.62 247 VAL A C 1
ATOM 1735 O O . VAL A 1 247 ? 7.434 -1.610 -14.677 1.00 98.62 247 VAL A O 1
ATOM 1738 N N . ALA A 1 248 ? 6.959 -1.228 -12.530 1.00 98.56 248 ALA A N 1
ATOM 1739 C CA . ALA A 1 248 ? 8.313 -0.920 -12.073 1.00 98.56 248 ALA A CA 1
ATOM 1740 C C . ALA A 1 248 ? 8.835 -2.036 -11.144 1.00 98.56 248 ALA A C 1
ATOM 1742 O O . ALA A 1 248 ? 8.413 -2.135 -9.992 1.00 98.56 248 ALA A O 1
ATOM 1743 N N . LEU A 1 249 ? 9.729 -2.904 -11.635 1.00 98.44 249 LEU A N 1
ATOM 1744 C CA . LEU A 1 249 ? 10.293 -4.048 -10.900 1.00 98.44 249 LEU A CA 1
ATOM 1745 C C . LEU A 1 249 ? 11.815 -3.911 -10.732 1.00 98.44 249 LEU A C 1
ATOM 1747 O O . LEU A 1 249 ? 12.597 -4.185 -11.645 1.00 98.44 249 LEU A O 1
ATOM 1751 N N . GLY A 1 250 ? 12.248 -3.530 -9.534 1.00 98.06 250 GLY A N 1
ATOM 1752 C CA . GLY A 1 250 ? 13.651 -3.325 -9.172 1.00 98.06 250 GLY A CA 1
ATOM 1753 C C . GLY A 1 250 ? 13.834 -2.103 -8.276 1.00 98.06 250 GLY A C 1
ATOM 1754 O O . GLY A 1 250 ? 12.983 -1.215 -8.233 1.00 98.06 250 GLY A O 1
ATOM 1755 N N . ALA A 1 251 ? 14.947 -2.033 -7.545 1.00 98.19 251 ALA A N 1
ATOM 1756 C CA . ALA A 1 251 ? 15.245 -0.849 -6.742 1.00 98.19 251 ALA A CA 1
ATOM 1757 C C . ALA A 1 251 ? 15.510 0.374 -7.641 1.00 98.19 251 ALA A C 1
ATOM 1759 O O . ALA A 1 251 ? 16.201 0.252 -8.655 1.00 98.19 251 ALA A O 1
ATOM 1760 N N . PHE A 1 252 ? 14.976 1.535 -7.251 1.00 98.12 252 PHE A N 1
ATOM 1761 C CA . PHE A 1 252 ? 15.053 2.807 -7.988 1.00 98.12 252 PHE A CA 1
ATOM 1762 C C . PHE A 1 252 ? 14.486 2.770 -9.423 1.00 98.12 252 PHE A C 1
ATOM 1764 O O . PHE A 1 252 ? 14.882 3.579 -10.258 1.00 98.12 252 PHE A O 1
ATOM 1771 N N . THR A 1 253 ? 13.586 1.829 -9.733 1.00 98.50 253 THR A N 1
ATOM 1772 C CA . THR A 1 253 ? 12.908 1.778 -11.040 1.00 98.50 253 THR A CA 1
ATOM 1773 C C . THR A 1 253 ? 11.887 2.893 -11.208 1.00 98.50 253 THR A C 1
ATOM 1775 O O . THR A 1 253 ? 11.204 3.267 -10.258 1.00 98.50 253 THR A O 1
ATOM 1778 N N . GLU A 1 254 ? 11.723 3.369 -12.439 1.00 98.44 254 GLU A N 1
ATOM 1779 C CA . GLU A 1 254 ? 10.700 4.348 -12.804 1.00 98.44 254 GLU A CA 1
ATOM 1780 C C . GLU A 1 254 ? 9.960 3.904 -14.071 1.00 98.44 254 GLU A C 1
ATOM 1782 O O . GLU A 1 254 ? 10.510 3.940 -15.172 1.00 98.44 254 GLU A O 1
ATOM 1787 N N . ALA A 1 255 ? 8.698 3.502 -13.917 1.00 98.44 255 ALA A N 1
ATOM 1788 C CA . ALA A 1 255 ? 7.769 3.266 -15.017 1.00 98.44 255 ALA A CA 1
ATOM 1789 C C . ALA A 1 255 ? 6.813 4.471 -15.093 1.00 98.44 255 ALA A C 1
ATOM 1791 O O . ALA A 1 255 ? 5.808 4.553 -14.381 1.00 98.44 255 ALA A O 1
ATOM 1792 N N . GLY A 1 256 ? 7.213 5.465 -15.888 1.00 97.75 256 GLY A N 1
ATOM 1793 C CA . GLY A 1 256 ? 6.575 6.779 -16.006 1.00 97.75 256 GLY A CA 1
ATOM 1794 C C . GLY A 1 256 ? 5.642 6.939 -17.207 1.00 97.75 256 GLY A C 1
ATOM 1795 O O . GLY A 1 256 ? 4.875 7.898 -17.252 1.00 97.75 256 GLY A O 1
ATOM 1796 N N . GLY A 1 257 ? 5.691 6.023 -18.178 1.00 98.12 257 GLY A N 1
ATOM 1797 C CA . GLY A 1 257 ? 4.772 6.001 -19.317 1.00 98.12 257 GLY A CA 1
ATOM 1798 C C . GLY A 1 257 ? 3.532 5.143 -19.055 1.00 98.12 257 GLY A C 1
ATOM 1799 O O . GLY A 1 257 ? 3.598 4.147 -18.331 1.00 98.12 257 GLY A O 1
ATOM 1800 N N . VAL A 1 258 ? 2.402 5.491 -19.677 1.00 98.38 258 VAL A N 1
ATOM 1801 C CA . VAL A 1 258 ? 1.203 4.628 -19.690 1.00 98.38 258 VAL A CA 1
ATOM 1802 C C . VAL A 1 258 ? 1.571 3.274 -20.304 1.00 98.38 258 VAL A C 1
ATOM 1804 O O . VAL A 1 258 ? 2.279 3.242 -21.310 1.00 98.38 258 VAL A O 1
ATOM 1807 N N . ASN A 1 259 ? 1.142 2.176 -19.674 1.00 98.19 259 ASN A N 1
ATOM 1808 C CA . ASN A 1 259 ? 1.501 0.791 -20.025 1.00 98.19 259 ASN A CA 1
ATOM 1809 C C . ASN A 1 259 ? 3.020 0.495 -20.079 1.00 98.19 259 ASN A C 1
ATOM 1811 O O . ASN A 1 259 ? 3.430 -0.486 -20.699 1.00 98.19 259 ASN A O 1
ATOM 1815 N N . SER A 1 260 ? 3.877 1.335 -19.485 1.00 98.50 260 SER A N 1
ATOM 1816 C CA . SER A 1 260 ? 5.333 1.140 -19.556 1.00 98.50 260 SER A CA 1
ATOM 1817 C C . SER A 1 260 ? 5.848 0.107 -18.548 1.00 98.50 260 SER A C 1
ATOM 1819 O O . SER A 1 260 ? 5.276 -0.069 -17.474 1.00 98.50 260 SER A O 1
ATOM 1821 N N . GLY A 1 261 ? 6.953 -0.567 -18.869 1.00 98.50 261 GLY A N 1
ATOM 1822 C CA . GLY A 1 261 ? 7.589 -1.562 -18.006 1.00 98.50 261 GLY A CA 1
ATOM 1823 C C . GLY A 1 261 ? 9.064 -1.256 -17.753 1.00 98.50 261 GLY A C 1
ATOM 1824 O O . GLY A 1 261 ? 9.855 -1.259 -18.689 1.00 98.50 261 GLY A O 1
ATOM 1825 N N . ALA A 1 262 ? 9.458 -1.025 -16.503 1.00 98.62 262 ALA A N 1
ATOM 1826 C CA . ALA A 1 262 ? 10.843 -0.816 -16.087 1.00 98.62 262 ALA A CA 1
ATOM 1827 C C . ALA A 1 262 ? 11.319 -1.987 -15.214 1.00 98.62 262 ALA A C 1
ATOM 1829 O O . ALA A 1 262 ? 10.807 -2.195 -14.116 1.00 98.62 262 ALA A O 1
ATOM 1830 N N . PHE A 1 263 ? 12.312 -2.741 -15.684 1.00 98.44 263 PHE A N 1
ATOM 1831 C CA . PHE A 1 263 ? 12.781 -3.983 -15.067 1.00 98.44 263 PHE A CA 1
ATOM 1832 C C . PHE A 1 263 ? 14.298 -3.936 -14.841 1.00 98.44 263 PHE A C 1
ATOM 1834 O O . PHE A 1 263 ? 15.063 -3.920 -15.801 1.00 98.44 263 PHE A O 1
ATOM 1841 N N . GLY A 1 264 ? 14.757 -3.961 -13.588 1.00 97.75 264 GLY A N 1
ATOM 1842 C CA . GLY A 1 264 ? 16.186 -3.935 -13.233 1.00 97.75 264 GLY A CA 1
ATOM 1843 C C . GLY A 1 264 ? 16.569 -2.781 -12.304 1.00 97.75 264 GLY A C 1
ATOM 1844 O O . GLY A 1 264 ? 15.748 -1.935 -11.976 1.00 97.75 264 GLY A O 1
ATOM 1845 N N . PHE A 1 265 ? 17.816 -2.737 -11.827 1.00 98.31 265 PHE A N 1
ATOM 1846 C CA . PHE A 1 265 ? 18.251 -1.651 -10.939 1.00 98.31 265 PHE A CA 1
ATOM 1847 C C . PHE A 1 265 ? 18.286 -0.318 -11.698 1.00 98.31 265 PHE A C 1
ATOM 1849 O O . PHE A 1 265 ? 19.009 -0.199 -12.685 1.00 98.31 265 PHE A O 1
ATOM 1856 N N . GLN A 1 266 ? 17.547 0.688 -11.227 1.00 98.12 266 GLN A N 1
ATOM 1857 C CA . GLN A 1 266 ? 17.521 2.025 -11.830 1.00 98.12 266 GLN A CA 1
ATOM 1858 C C . GLN A 1 266 ? 17.109 2.041 -13.323 1.00 98.12 266 GLN A C 1
ATOM 1860 O O . GLN A 1 266 ? 17.581 2.874 -14.095 1.00 98.12 266 GLN A O 1
ATOM 1865 N N . ALA A 1 267 ? 16.249 1.105 -13.747 1.00 98.62 267 ALA A N 1
ATOM 1866 C CA . ALA A 1 267 ? 15.649 1.121 -15.083 1.00 98.62 267 ALA A CA 1
ATOM 1867 C C . ALA A 1 267 ? 14.566 2.213 -15.192 1.00 98.62 267 ALA A C 1
ATOM 1869 O O . ALA A 1 267 ? 13.803 2.429 -14.247 1.00 98.62 267 ALA A O 1
ATOM 1870 N N . THR A 1 268 ? 14.465 2.870 -16.350 1.00 98.62 268 THR A N 1
ATOM 1871 C CA . THR A 1 268 ? 13.554 4.002 -16.589 1.00 98.62 268 THR A CA 1
ATOM 1872 C C . THR A 1 268 ? 12.776 3.822 -17.895 1.00 98.62 268 THR A C 1
ATOM 1874 O O . THR A 1 268 ? 13.332 3.980 -18.983 1.00 98.62 268 THR A O 1
ATOM 1877 N N . ALA A 1 269 ? 11.476 3.548 -17.803 1.00 98.56 269 ALA A N 1
ATOM 1878 C CA . ALA A 1 269 ? 10.561 3.449 -18.940 1.00 98.56 269 ALA A CA 1
ATOM 1879 C C . ALA A 1 269 ? 9.578 4.632 -18.906 1.00 98.56 269 ALA A C 1
ATOM 1881 O O . ALA A 1 269 ? 8.600 4.626 -18.163 1.00 98.56 269 ALA A O 1
ATOM 1882 N N . THR A 1 270 ? 9.869 5.696 -19.657 1.00 98.19 270 THR A N 1
ATOM 1883 C CA . THR A 1 270 ? 9.071 6.940 -19.663 1.00 98.19 270 THR A CA 1
ATOM 1884 C C . THR A 1 270 ? 8.274 7.161 -20.945 1.00 98.19 270 THR A C 1
ATOM 1886 O O . THR A 1 270 ? 7.404 8.030 -20.966 1.00 98.19 270 THR A O 1
ATOM 1889 N N . GLY A 1 271 ? 8.524 6.384 -22.002 1.00 98.25 271 GLY A N 1
ATOM 1890 C CA . GLY A 1 271 ? 7.658 6.369 -23.181 1.00 98.25 271 GLY A CA 1
ATOM 1891 C C . GLY A 1 271 ? 6.359 5.603 -22.915 1.00 98.25 271 GLY A C 1
ATOM 1892 O O . GLY A 1 271 ? 6.358 4.625 -22.164 1.00 98.25 271 GLY A O 1
ATOM 1893 N N . ALA A 1 272 ? 5.260 6.007 -23.553 1.00 98.31 272 ALA A N 1
ATOM 1894 C CA . ALA A 1 272 ? 4.037 5.201 -23.568 1.00 98.31 272 ALA A CA 1
ATOM 1895 C C . ALA A 1 272 ? 4.298 3.855 -24.268 1.00 98.31 272 ALA A C 1
ATOM 1897 O O . ALA A 1 272 ? 5.021 3.815 -25.267 1.00 98.31 272 ALA A O 1
ATOM 1898 N N . ASP A 1 273 ? 3.760 2.766 -23.719 1.00 98.38 273 ASP A N 1
ATOM 1899 C CA . ASP A 1 273 ? 3.937 1.397 -24.223 1.00 98.38 273 ASP A CA 1
ATOM 1900 C C . ASP A 1 273 ? 5.426 0.991 -24.382 1.00 98.38 273 ASP A C 1
ATOM 1902 O O . ASP A 1 273 ? 5.787 0.210 -25.261 1.00 98.38 273 ASP A O 1
ATOM 1906 N N . SER A 1 274 ? 6.323 1.569 -23.566 1.00 98.56 274 SER A N 1
ATOM 1907 C CA . SER A 1 274 ? 7.775 1.330 -23.631 1.00 98.56 274 SER A CA 1
ATOM 1908 C C . SER A 1 274 ? 8.274 0.342 -22.575 1.00 98.56 274 SER A C 1
ATOM 1910 O O . SER A 1 274 ? 7.703 0.239 -21.490 1.00 98.56 274 SER A O 1
ATOM 1912 N N . ILE A 1 275 ? 9.359 -0.377 -22.872 1.00 98.62 275 ILE A N 1
ATOM 1913 C CA . ILE A 1 275 ? 9.961 -1.375 -21.979 1.00 98.62 275 ILE A CA 1
ATOM 1914 C C . ILE A 1 275 ? 11.454 -1.084 -21.800 1.00 98.62 275 ILE A C 1
ATOM 1916 O O . ILE A 1 275 ? 12.214 -1.140 -22.758 1.00 98.62 275 ILE A O 1
ATOM 1920 N N . ALA A 1 276 ? 11.889 -0.827 -20.570 1.00 98.62 276 ALA A N 1
ATOM 1921 C CA . ALA A 1 276 ? 13.298 -0.765 -20.192 1.00 98.62 276 ALA A CA 1
ATOM 1922 C C . ALA A 1 276 ? 13.669 -2.040 -19.422 1.00 98.62 276 ALA A C 1
ATOM 1924 O O . ALA A 1 276 ? 13.128 -2.273 -18.339 1.00 98.62 276 ALA A O 1
ATOM 1925 N N . PHE A 1 277 ? 14.572 -2.866 -19.954 1.00 97.94 277 PHE A N 1
ATOM 1926 C CA . PHE A 1 277 ? 14.972 -4.140 -19.356 1.00 97.94 277 PHE A CA 1
ATOM 1927 C C . PHE A 1 277 ? 16.490 -4.229 -19.153 1.00 97.94 277 PHE A C 1
ATOM 1929 O O . PHE A 1 277 ? 17.268 -4.435 -20.080 1.00 97.94 277 PHE A O 1
ATOM 1936 N N . GLY A 1 278 ? 16.910 -4.149 -17.895 1.00 97.56 278 GLY A N 1
ATOM 1937 C CA . GLY A 1 278 ? 18.304 -4.200 -17.471 1.00 97.56 278 GLY A CA 1
ATOM 1938 C C . GLY A 1 278 ? 18.638 -3.080 -16.492 1.00 97.56 278 GLY A C 1
ATOM 1939 O O . GLY A 1 278 ? 17.913 -2.095 -16.355 1.00 97.56 278 GLY A O 1
ATOM 1940 N N . SER A 1 279 ? 19.760 -3.215 -15.787 1.00 97.81 279 SER A N 1
ATOM 1941 C CA . SER A 1 279 ? 20.224 -2.146 -14.900 1.00 97.81 279 SER A CA 1
ATOM 1942 C C . SER A 1 279 ? 20.579 -0.897 -15.712 1.00 97.81 279 SER A C 1
ATOM 1944 O O . SER A 1 279 ? 21.349 -0.993 -16.665 1.00 97.81 279 SER A O 1
ATOM 1946 N N . TYR A 1 280 ? 20.053 0.264 -15.316 1.00 97.94 280 TYR A N 1
ATOM 1947 C CA . TYR A 1 280 ? 20.185 1.551 -16.019 1.00 97.94 280 TYR A CA 1
ATOM 1948 C C . TYR A 1 280 ? 19.594 1.601 -17.446 1.00 97.94 280 TYR A C 1
ATOM 1950 O O . TYR A 1 280 ? 19.866 2.554 -18.180 1.00 97.94 280 TYR A O 1
ATOM 1958 N N . ALA A 1 281 ? 18.784 0.615 -17.854 1.00 98.38 281 ALA A N 1
ATOM 1959 C CA . ALA A 1 281 ? 18.091 0.639 -19.144 1.00 98.38 281 ALA A CA 1
ATOM 1960 C C . ALA A 1 281 ? 17.130 1.840 -19.229 1.00 98.38 281 ALA A C 1
ATOM 1962 O O . ALA A 1 281 ? 16.484 2.190 -18.237 1.00 98.38 281 ALA A O 1
ATOM 1963 N N . LYS A 1 282 ? 17.022 2.482 -20.402 1.00 98.50 282 LYS A N 1
ATOM 1964 C CA . LYS A 1 282 ? 16.231 3.714 -20.569 1.00 98.50 282 LYS A CA 1
ATOM 1965 C C . LYS A 1 282 ? 15.404 3.735 -21.856 1.00 98.50 282 LYS A C 1
ATOM 1967 O O . LYS A 1 282 ? 15.903 4.098 -22.919 1.00 98.50 282 LYS A O 1
ATOM 1972 N N . ALA A 1 283 ? 14.112 3.443 -21.727 1.00 98.38 283 ALA A N 1
ATOM 1973 C CA . ALA A 1 283 ? 13.134 3.467 -22.810 1.00 98.38 283 ALA A CA 1
ATOM 1974 C C . ALA A 1 283 ? 12.278 4.745 -22.723 1.00 98.38 283 ALA A C 1
ATOM 1976 O O . ALA A 1 283 ? 11.254 4.800 -22.045 1.00 98.38 283 ALA A O 1
ATOM 1977 N N . SER A 1 284 ? 12.735 5.827 -23.360 1.00 97.50 284 SER A N 1
ATOM 1978 C CA . SER A 1 284 ? 12.058 7.140 -23.308 1.00 97.50 284 SER A CA 1
ATOM 1979 C C . SER A 1 284 ? 11.240 7.493 -24.552 1.00 97.50 284 SER A C 1
ATOM 1981 O O . SER A 1 284 ? 10.579 8.528 -24.559 1.00 97.50 284 SER A O 1
ATOM 1983 N N . ALA A 1 285 ? 11.272 6.669 -25.602 1.00 98.12 285 ALA A N 1
ATOM 1984 C CA . ALA A 1 285 ? 10.413 6.835 -26.772 1.00 98.12 285 ALA A CA 1
ATOM 1985 C C . ALA A 1 285 ? 9.177 5.928 -26.664 1.00 98.12 285 ALA A C 1
ATOM 1987 O O . ALA A 1 285 ? 9.247 4.834 -26.099 1.00 98.12 285 ALA A O 1
ATOM 1988 N N . ASN A 1 286 ? 8.044 6.360 -27.216 1.00 98.12 286 ASN A N 1
ATOM 1989 C CA . ASN A 1 286 ? 6.834 5.539 -27.219 1.00 98.12 286 ASN A CA 1
ATOM 1990 C C . ASN A 1 286 ? 7.056 4.266 -28.052 1.00 98.12 286 ASN A C 1
ATOM 1992 O O . ASN A 1 286 ? 7.678 4.341 -29.112 1.00 98.12 286 ASN A O 1
ATOM 1996 N N . ASN A 1 287 ? 6.524 3.124 -27.608 1.00 98.19 287 ASN A N 1
ATOM 1997 C CA . ASN A 1 287 ? 6.714 1.803 -28.229 1.00 98.19 287 ASN A CA 1
ATOM 1998 C C . ASN A 1 287 ? 8.191 1.349 -28.329 1.00 98.19 287 ASN A C 1
ATOM 2000 O O . ASN A 1 287 ? 8.521 0.505 -29.164 1.00 98.19 287 ASN A O 1
ATOM 2004 N N . SER A 1 288 ? 9.105 1.924 -27.535 1.00 98.19 288 SER A N 1
ATOM 2005 C CA . SER A 1 288 ? 10.528 1.543 -27.555 1.00 98.19 288 SER A CA 1
ATOM 2006 C C . SER A 1 288 ? 10.862 0.441 -26.553 1.00 98.19 288 SER A C 1
ATOM 2008 O O . SER A 1 288 ? 10.241 0.341 -25.496 1.00 98.19 288 SER A O 1
ATOM 2010 N N . ILE A 1 289 ? 11.876 -0.360 -26.884 1.00 97.94 289 ILE A N 1
ATOM 2011 C CA . ILE A 1 289 ? 12.494 -1.335 -25.981 1.00 97.94 289 ILE A CA 1
ATOM 2012 C C . ILE A 1 289 ? 13.976 -0.964 -25.839 1.00 97.94 289 ILE A C 1
ATOM 2014 O O . ILE A 1 289 ? 14.618 -0.674 -26.853 1.00 97.94 289 ILE A O 1
ATOM 2018 N N . ALA A 1 290 ? 14.496 -0.942 -24.609 1.00 95.00 290 ALA A N 1
ATOM 2019 C CA . ALA A 1 290 ? 15.877 -0.574 -24.271 1.00 95.00 290 ALA A CA 1
ATOM 2020 C C . ALA A 1 290 ? 16.465 -1.464 -23.170 1.00 95.00 290 ALA A C 1
ATOM 2022 O O . ALA A 1 290 ? 15.673 -1.925 -22.318 1.00 95.00 290 ALA A O 1
#

pLDDT: mean 71.99, std 31.01, range [23.25, 98.69]

Mean predicted aligned error: 17.9 Å

Organism: NCBI:txid134537